Protein AF-A0AAW8Q924-F1 (afdb_monomer_lite)

Radius of gyration: 23.11 Å; chains: 1; bounding box: 49×65×54 Å

Organism: Vibrio parahaemolyticus (NCBI:txid670)

Structure (mmCIF, N/CA/C/O backbone):
data_AF-A0AAW8Q924-F1
#
_entry.id   AF-A0AAW8Q924-F1
#
loop_
_atom_site.group_PDB
_atom_site.id
_atom_site.type_symbol
_atom_site.label_atom_id
_atom_site.label_alt_id
_atom_site.label_comp_id
_atom_site.label_asym_id
_atom_site.label_entity_id
_atom_site.label_seq_id
_atom_site.pdbx_PDB_ins_code
_atom_site.Cartn_x
_atom_site.Cartn_y
_atom_site.Cartn_z
_atom_site.occupancy
_atom_site.B_iso_or_equiv
_atom_site.auth_seq_id
_atom_site.auth_comp_id
_atom_site.auth_asym_id
_atom_site.auth_atom_id
_atom_site.pdbx_PDB_model_num
ATOM 1 N N . MET A 1 1 ? -21.527 25.331 15.949 1.00 52.00 1 MET A N 1
ATOM 2 C CA . MET A 1 1 ? -20.952 25.880 14.709 1.00 52.00 1 MET A CA 1
ATOM 3 C C . MET A 1 1 ? -21.683 25.203 13.571 1.00 52.00 1 MET A C 1
ATOM 5 O O . MET A 1 1 ? -21.710 23.975 13.559 1.00 52.00 1 MET A O 1
ATOM 9 N N . ASN A 1 2 ? -22.418 25.957 12.754 1.00 57.97 2 ASN A N 1
ATOM 10 C CA . ASN A 1 2 ? -23.153 25.365 11.635 1.00 57.97 2 ASN A CA 1
ATOM 11 C C . ASN A 1 2 ? -22.163 25.024 10.494 1.00 57.97 2 ASN A C 1
ATOM 13 O O . ASN A 1 2 ? -20.986 25.384 10.552 1.00 57.97 2 ASN A O 1
ATOM 17 N N . PHE A 1 3 ? -22.611 24.274 9.487 1.00 41.34 3 PHE A N 1
ATOM 18 C CA . PHE A 1 3 ? -21.749 23.843 8.378 1.00 41.34 3 PHE A CA 1
ATOM 19 C C . PHE A 1 3 ? -21.165 25.029 7.589 1.00 41.34 3 PHE A C 1
ATOM 21 O O . PHE A 1 3 ? -20.016 24.970 7.160 1.00 41.34 3 PHE A O 1
ATOM 28 N N . GLU A 1 4 ? -21.915 26.127 7.468 1.00 41.88 4 GLU A N 1
ATOM 29 C CA . GLU A 1 4 ? -21.461 27.350 6.797 1.00 41.88 4 GLU A CA 1
ATOM 30 C C . GLU A 1 4 ? -20.360 28.068 7.587 1.00 41.88 4 GLU A C 1
ATOM 32 O O . GLU A 1 4 ? -19.398 28.549 6.996 1.00 41.88 4 GLU A O 1
ATOM 37 N N . ASP A 1 5 ? -20.445 28.086 8.918 1.00 48.88 5 ASP A N 1
ATOM 38 C CA . ASP A 1 5 ? -19.418 28.652 9.794 1.00 48.88 5 ASP A CA 1
ATOM 39 C C . ASP A 1 5 ? -18.111 27.852 9.685 1.00 48.88 5 ASP A C 1
ATOM 41 O O . ASP A 1 5 ? -17.023 28.425 9.705 1.00 48.88 5 ASP A O 1
ATOM 45 N N . HIS A 1 6 ? -18.207 26.521 9.565 1.00 49.56 6 HIS A N 1
ATOM 46 C CA . HIS A 1 6 ? -17.043 25.646 9.412 1.00 49.56 6 HIS A CA 1
ATOM 47 C C . HIS A 1 6 ? -16.353 25.851 8.059 1.00 49.56 6 HIS A C 1
ATOM 49 O O . HIS A 1 6 ? -15.136 25.994 8.017 1.00 49.56 6 HIS A O 1
ATOM 55 N N . LEU A 1 7 ? -17.134 25.955 6.981 1.00 43.75 7 LEU A N 1
ATOM 56 C CA . LEU A 1 7 ? -16.634 26.261 5.639 1.00 43.75 7 LEU A CA 1
ATOM 57 C C . LEU A 1 7 ? -15.988 27.644 5.554 1.00 43.75 7 LEU A C 1
ATOM 59 O O . LEU A 1 7 ? -14.927 27.783 4.956 1.00 43.75 7 LEU A O 1
ATOM 63 N N . ARG A 1 8 ? -16.587 28.666 6.180 1.00 49.22 8 ARG A N 1
ATOM 64 C CA . ARG A 1 8 ? -15.987 30.008 6.257 1.00 49.22 8 ARG A CA 1
ATOM 65 C C . ARG A 1 8 ? -14.629 29.963 6.945 1.00 49.22 8 ARG A C 1
ATOM 67 O O . ARG A 1 8 ? -13.673 30.525 6.430 1.00 49.22 8 ARG A O 1
ATOM 74 N N . LYS A 1 9 ? -14.534 29.218 8.047 1.00 59.41 9 LYS A N 1
ATOM 75 C CA . LYS A 1 9 ? -13.279 29.034 8.771 1.00 59.41 9 LYS A CA 1
ATOM 76 C C . LYS A 1 9 ? -12.214 28.315 7.930 1.00 59.41 9 LYS A C 1
ATOM 78 O O . LYS A 1 9 ? -11.082 28.777 7.903 1.00 59.41 9 LYS A O 1
ATOM 83 N N . GLU A 1 10 ? -12.564 27.244 7.215 1.00 50.38 10 GLU A N 1
ATOM 84 C CA . GLU A 1 10 ? -11.618 26.549 6.320 1.00 50.38 10 GLU A CA 1
ATOM 85 C C . GLU A 1 10 ? -11.146 27.446 5.160 1.00 50.38 10 GLU A C 1
ATOM 87 O O . GLU A 1 10 ? -9.979 27.402 4.773 1.00 50.38 10 GLU A O 1
ATOM 92 N N . ILE A 1 11 ? -12.032 28.290 4.620 1.00 50.44 11 ILE A N 1
ATOM 93 C CA . ILE A 1 11 ? -11.688 29.252 3.563 1.00 50.44 11 ILE A CA 1
ATOM 94 C C . ILE A 1 11 ? -10.744 30.337 4.092 1.00 50.44 11 ILE A C 1
ATOM 96 O O . ILE A 1 11 ? -9.792 30.702 3.401 1.00 50.44 11 ILE A O 1
ATOM 100 N N . ASP A 1 12 ? -10.986 30.846 5.298 1.00 58.75 12 ASP A N 1
ATOM 101 C CA . ASP A 1 12 ? -10.137 31.867 5.914 1.00 58.75 12 ASP A CA 1
ATOM 102 C C . ASP A 1 12 ? -8.745 31.301 6.252 1.00 58.75 12 ASP A C 1
ATOM 104 O O . ASP A 1 12 ? -7.736 31.925 5.927 1.00 58.75 12 ASP A O 1
ATOM 108 N N . GLU A 1 13 ? -8.672 30.069 6.769 1.00 59.50 13 GLU A N 1
ATOM 109 C CA . GLU A 1 13 ? -7.407 29.356 7.016 1.00 59.50 13 GLU A CA 1
ATOM 110 C C . GLU A 1 13 ? -6.621 29.104 5.713 1.00 59.50 13 GLU A C 1
ATOM 112 O O . GLU A 1 13 ? -5.398 29.265 5.670 1.00 59.50 13 GLU A O 1
ATOM 117 N N . TYR A 1 14 ? -7.310 28.768 4.618 1.00 50.25 14 TYR A N 1
ATOM 118 C CA . TYR A 1 14 ? -6.677 28.592 3.308 1.00 50.25 14 TYR A CA 1
ATOM 119 C C . TYR A 1 14 ? -6.120 29.908 2.744 1.00 50.25 14 TYR A C 1
ATOM 121 O O . TYR A 1 14 ? -5.006 29.932 2.214 1.00 50.25 14 TYR A O 1
ATOM 129 N N . LYS A 1 15 ? -6.852 31.021 2.896 1.00 49.94 15 LYS A N 1
ATOM 130 C CA . LYS A 1 15 ? -6.381 32.357 2.493 1.00 49.94 15 LYS A CA 1
ATOM 131 C C . LYS A 1 15 ? -5.139 32.775 3.275 1.00 49.94 15 LYS A C 1
ATOM 133 O O . LYS A 1 15 ? -4.184 33.263 2.674 1.00 49.94 15 LYS A O 1
ATOM 138 N N . GLU A 1 16 ? -5.118 32.547 4.587 1.00 56.47 16 GLU A N 1
ATOM 139 C CA . GLU A 1 16 ? -3.948 32.837 5.424 1.00 56.47 16 GLU A CA 1
ATOM 140 C C . GLU A 1 16 ? -2.727 31.996 5.023 1.00 56.47 16 GLU A C 1
ATOM 142 O O . GLU A 1 16 ? -1.617 32.529 4.932 1.00 56.47 16 GLU A O 1
ATOM 147 N N . SER A 1 17 ? -2.928 30.714 4.697 1.00 51.22 17 SER A N 1
ATOM 148 C CA . SER A 1 17 ? -1.865 29.834 4.192 1.00 51.22 17 SER A CA 1
ATOM 149 C C . SER A 1 17 ? -1.272 30.343 2.876 1.00 51.22 17 SER A C 1
ATOM 151 O O . SER A 1 17 ? -0.051 30.365 2.719 1.00 51.22 17 SER A O 1
ATOM 153 N N . LEU A 1 18 ? -2.113 30.792 1.938 1.00 46.78 18 LEU A N 1
ATOM 154 C CA . LEU A 1 18 ? -1.656 31.319 0.648 1.00 46.78 18 LEU A CA 1
ATOM 155 C C . LEU A 1 18 ? -0.823 32.601 0.821 1.00 46.78 18 LEU A C 1
ATOM 157 O O . LEU A 1 18 ? 0.205 32.780 0.165 1.00 46.78 18 LEU A O 1
ATOM 161 N N . VAL A 1 19 ? -1.241 33.483 1.736 1.00 52.75 19 VAL A N 1
ATOM 162 C CA . VAL A 1 19 ? -0.515 34.718 2.079 1.00 52.75 19 VAL A CA 1
ATOM 163 C C . VAL A 1 19 ? 0.842 34.402 2.722 1.00 52.75 19 VAL A C 1
ATOM 165 O O . VAL A 1 19 ? 1.846 35.030 2.393 1.00 52.75 19 VAL A O 1
ATOM 168 N N . GLN A 1 20 ? 0.921 33.396 3.597 1.00 52.12 20 GLN A N 1
ATOM 169 C CA . GLN A 1 20 ? 2.190 32.983 4.210 1.00 52.12 20 GLN A CA 1
ATOM 170 C C . GLN A 1 20 ? 3.160 32.342 3.211 1.00 52.12 20 GLN A C 1
ATOM 172 O O . GLN A 1 20 ? 4.368 32.597 3.268 1.00 52.12 20 GLN A O 1
ATOM 177 N N . GLU A 1 21 ? 2.652 31.526 2.290 1.00 49.09 21 GLU A N 1
ATOM 178 C CA . GLU A 1 21 ? 3.460 30.846 1.276 1.00 49.09 21 GLU A CA 1
ATOM 179 C C . GLU A 1 21 ? 4.014 31.842 0.246 1.00 49.09 21 GLU A C 1
ATOM 181 O O . GLU A 1 21 ? 5.208 31.833 -0.063 1.00 49.09 21 GLU A O 1
ATOM 186 N N . THR A 1 22 ? 3.183 32.788 -0.199 1.00 48.47 22 THR A N 1
ATOM 187 C CA . THR A 1 22 ? 3.602 33.877 -1.097 1.00 48.47 22 THR A CA 1
ATOM 188 C C . THR A 1 22 ? 4.594 34.834 -0.432 1.00 48.47 22 THR A C 1
ATOM 190 O O . THR A 1 22 ? 5.620 35.155 -1.037 1.00 48.47 22 THR A O 1
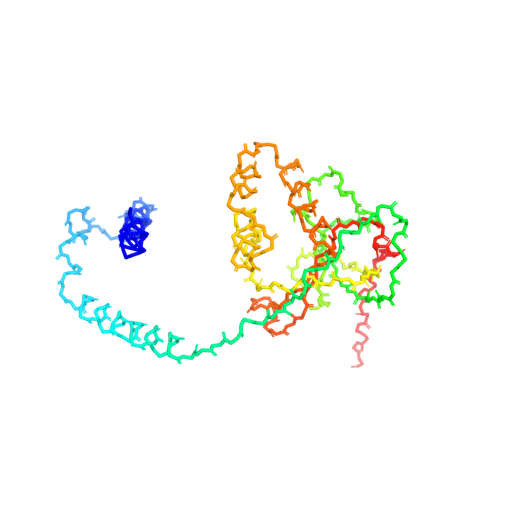ATOM 193 N N . SER A 1 23 ? 4.386 35.212 0.835 1.00 50.78 23 SER A N 1
ATOM 194 C CA . SER A 1 23 ? 5.365 35.998 1.602 1.00 50.78 23 SER A CA 1
ATOM 195 C C . SER A 1 23 ? 6.703 35.267 1.760 1.00 50.78 23 SER A C 1
ATOM 197 O O . SER A 1 23 ? 7.764 35.878 1.628 1.00 50.78 23 SER A O 1
ATOM 199 N N . SER A 1 24 ? 6.677 33.950 1.979 1.00 49.72 24 SER A N 1
ATOM 200 C CA . SER A 1 24 ? 7.887 33.127 2.121 1.00 49.72 24 SER A CA 1
ATOM 201 C C . SER A 1 24 ? 8.666 33.000 0.803 1.00 49.72 24 SER A C 1
ATOM 203 O O . SER A 1 24 ? 9.896 33.071 0.803 1.00 49.72 24 SER A O 1
ATOM 205 N N . LEU A 1 25 ? 7.967 32.892 -0.332 1.00 46.22 25 LEU A N 1
ATOM 206 C CA . LEU A 1 25 ? 8.557 32.881 -1.678 1.00 46.22 25 LEU A CA 1
ATOM 207 C C . LEU A 1 25 ? 9.214 34.219 -2.050 1.00 46.22 25 LEU A C 1
ATOM 209 O O . LEU A 1 25 ? 10.274 34.228 -2.679 1.00 46.22 25 LEU A O 1
ATOM 213 N N . ILE A 1 26 ? 8.628 35.343 -1.629 1.00 46.72 26 ILE A N 1
ATOM 214 C CA . ILE A 1 26 ? 9.195 36.686 -1.835 1.00 46.72 26 ILE A CA 1
ATOM 215 C C . ILE A 1 26 ? 10.462 36.877 -0.982 1.00 46.72 26 ILE A C 1
ATOM 217 O O . ILE A 1 26 ? 11.476 37.369 -1.481 1.00 46.72 26 ILE A O 1
ATOM 221 N N . MET A 1 27 ? 10.451 36.416 0.274 1.00 46.62 27 MET A N 1
ATOM 222 C CA . MET A 1 27 ? 11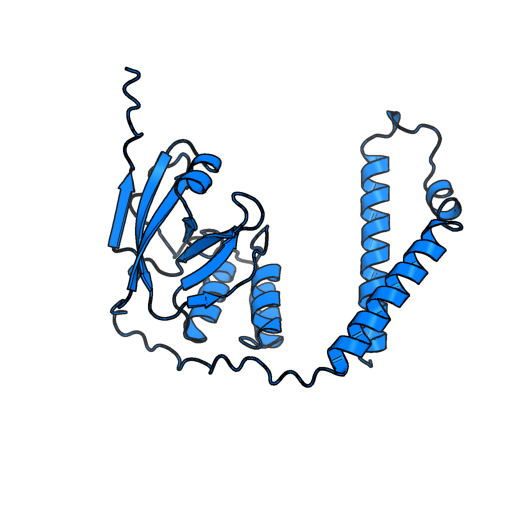.609 36.489 1.180 1.00 46.62 27 MET A CA 1
ATOM 223 C C . MET A 1 27 ? 12.772 35.578 0.753 1.00 46.62 27 MET A C 1
ATOM 225 O O . MET A 1 27 ? 13.931 35.884 1.035 1.00 46.62 27 MET A O 1
ATOM 229 N N . ALA A 1 28 ? 12.490 34.482 0.043 1.00 45.34 28 ALA A N 1
ATOM 230 C CA . ALA A 1 28 ? 13.499 33.548 -0.456 1.00 45.34 28 ALA A CA 1
ATOM 231 C C . ALA A 1 28 ? 14.286 34.066 -1.679 1.00 45.34 28 ALA A C 1
ATOM 233 O O . ALA A 1 28 ? 15.308 33.476 -2.037 1.00 45.34 28 ALA A O 1
ATOM 234 N N . ASN A 1 29 ? 13.852 35.155 -2.332 1.00 43.00 29 ASN A N 1
ATOM 235 C CA . ASN A 1 29 ? 14.564 35.729 -3.481 1.00 43.00 29 ASN A CA 1
ATOM 236 C C . ASN A 1 29 ? 14.461 37.271 -3.562 1.00 43.00 29 ASN A C 1
ATOM 238 O O . ASN A 1 29 ? 13.865 37.815 -4.499 1.00 43.00 29 ASN A O 1
ATOM 242 N N . PRO A 1 30 ? 15.084 38.001 -2.617 1.00 43.59 30 PRO A N 1
ATOM 243 C CA . PRO A 1 30 ? 14.918 39.452 -2.472 1.00 43.59 30 PRO A CA 1
ATOM 244 C C . PRO A 1 30 ? 15.471 40.272 -3.653 1.00 43.59 30 PRO A C 1
ATOM 246 O O . PRO A 1 30 ? 15.067 41.412 -3.861 1.00 43.59 30 PRO A O 1
ATOM 249 N N . ASN A 1 31 ? 16.355 39.693 -4.474 1.00 47.66 31 ASN A N 1
ATOM 250 C CA . ASN A 1 31 ? 16.968 40.376 -5.620 1.00 47.66 31 ASN A CA 1
ATOM 251 C C . ASN A 1 31 ? 16.112 40.350 -6.899 1.00 47.66 31 ASN A C 1
ATOM 253 O O . ASN A 1 31 ? 16.480 40.997 -7.879 1.00 47.66 31 ASN A O 1
ATOM 257 N N . ARG A 1 32 ? 14.989 39.615 -6.926 1.00 42.91 32 ARG A N 1
ATOM 258 C CA . ARG A 1 32 ? 14.107 39.551 -8.108 1.00 42.91 32 ARG A CA 1
ATOM 259 C C . ARG A 1 32 ? 13.033 40.642 -8.136 1.00 42.91 32 ARG A C 1
ATOM 261 O O . ARG A 1 32 ? 12.552 40.960 -9.218 1.00 42.91 32 ARG A O 1
ATOM 268 N N . HIS A 1 33 ? 12.699 41.242 -6.989 1.00 44.72 33 HIS A N 1
ATOM 269 C CA . HIS A 1 33 ? 11.678 42.291 -6.875 1.00 44.72 33 HIS A CA 1
ATOM 270 C C . HIS A 1 33 ? 12.046 43.331 -5.796 1.00 44.72 33 HIS A C 1
ATOM 272 O O . HIS A 1 33 ? 11.491 43.310 -4.700 1.00 44.72 33 HIS A O 1
ATOM 278 N N . PRO A 1 34 ? 12.954 44.280 -6.090 1.00 42.84 34 PRO A N 1
ATOM 279 C CA . PRO A 1 34 ? 13.502 45.225 -5.105 1.00 42.84 34 PRO A CA 1
ATOM 280 C C . PRO A 1 34 ? 12.518 46.312 -4.622 1.00 42.84 34 PRO A C 1
ATOM 282 O O . PRO A 1 34 ? 12.918 47.226 -3.904 1.00 42.84 34 PRO A O 1
ATOM 285 N N . HIS A 1 35 ? 11.244 46.250 -5.025 1.00 44.81 35 HIS A N 1
ATOM 286 C CA . HIS A 1 35 ? 10.235 47.285 -4.759 1.00 44.81 35 HIS A CA 1
ATOM 287 C C . HIS A 1 35 ? 9.002 46.777 -3.995 1.00 44.81 35 HIS A C 1
ATOM 289 O O . HIS A 1 35 ? 8.118 47.573 -3.695 1.00 44.81 35 HIS A O 1
ATOM 295 N N . LEU A 1 36 ? 8.926 45.479 -3.680 1.00 42.88 36 LEU A N 1
ATOM 296 C CA . LEU A 1 36 ? 7.782 44.897 -2.976 1.00 42.88 36 LEU A CA 1
ATOM 297 C C . LEU A 1 36 ? 8.107 44.744 -1.488 1.00 42.88 36 LEU A C 1
ATOM 299 O O . LEU A 1 36 ? 8.868 43.866 -1.088 1.00 42.88 36 LEU A O 1
ATOM 303 N N . THR A 1 37 ? 7.527 45.611 -0.661 1.00 50.50 37 THR A N 1
ATOM 304 C CA . THR A 1 37 ? 7.492 45.444 0.800 1.00 50.50 37 THR A CA 1
ATOM 305 C C . THR A 1 37 ? 6.219 44.701 1.213 1.00 50.50 37 THR A C 1
ATOM 307 O O . THR A 1 37 ? 5.229 44.705 0.477 1.00 50.50 37 THR A O 1
ATOM 310 N N . HIS A 1 38 ? 6.219 44.088 2.404 1.00 43.16 38 HIS A N 1
ATOM 311 C CA . HIS A 1 38 ? 5.092 43.310 2.951 1.00 43.16 38 HIS A CA 1
ATOM 312 C C . HIS A 1 38 ? 3.767 44.109 3.014 1.00 43.16 38 HIS A C 1
ATOM 314 O O . HIS A 1 38 ? 2.690 43.530 2.918 1.00 43.16 38 HIS A O 1
ATOM 320 N N . GLU A 1 39 ? 3.829 45.442 3.117 1.00 42.41 39 GLU A N 1
ATOM 321 C CA . GLU A 1 39 ? 2.649 46.322 3.050 1.00 42.41 39 GLU A CA 1
ATOM 322 C C . GLU A 1 39 ? 2.129 46.548 1.617 1.00 42.41 39 GLU A C 1
ATOM 324 O O . GLU A 1 39 ? 0.930 46.741 1.433 1.00 42.41 39 GLU A O 1
ATOM 329 N N . SER A 1 40 ? 2.985 46.475 0.589 1.00 43.75 40 SER A N 1
ATOM 330 C CA . SER A 1 40 ? 2.588 46.701 -0.815 1.00 43.75 40 SER A CA 1
ATOM 331 C C . SER A 1 40 ? 1.852 45.512 -1.450 1.00 43.75 40 SER A C 1
ATOM 333 O O . SER A 1 40 ? 1.033 45.690 -2.349 1.00 43.75 40 SER A O 1
ATOM 335 N N . VAL A 1 41 ? 2.085 44.294 -0.950 1.00 42.53 41 VAL A N 1
ATOM 336 C CA . VAL A 1 41 ? 1.398 43.079 -1.428 1.00 42.53 41 VAL A CA 1
ATOM 337 C C . VAL A 1 41 ? -0.058 43.048 -0.941 1.00 42.53 41 VAL A C 1
ATOM 339 O O . VAL A 1 41 ? -0.936 42.577 -1.652 1.00 42.53 41 VAL A O 1
ATOM 342 N N . SER A 1 42 ? -0.337 43.641 0.225 1.00 43.97 42 SER A N 1
ATOM 343 C CA . SER A 1 42 ? -1.685 43.711 0.808 1.00 43.97 42 SER A CA 1
ATOM 344 C C . SER A 1 42 ? -2.621 44.685 0.070 1.00 43.97 42 SER A C 1
ATOM 346 O O . SER A 1 42 ? -3.831 44.477 0.034 1.00 43.97 42 SER A O 1
ATOM 348 N N . SER A 1 43 ? -2.086 45.743 -0.555 1.00 44.53 43 SER A N 1
ATOM 349 C CA . SER A 1 43 ? -2.895 46.817 -1.158 1.00 44.53 43 SER A CA 1
ATOM 350 C C . SER A 1 43 ? -3.080 46.733 -2.677 1.00 44.53 43 SER A C 1
ATOM 352 O O . SER A 1 43 ? -3.916 47.458 -3.210 1.00 44.53 43 SER A O 1
ATOM 354 N N . THR A 1 44 ? -2.347 45.861 -3.380 1.00 40.62 44 THR A N 1
ATOM 355 C CA . THR A 1 44 ? -2.418 45.757 -4.856 1.00 40.62 44 THR A CA 1
ATOM 356 C C . THR A 1 44 ? -3.331 44.618 -5.348 1.00 40.62 44 THR A C 1
ATOM 358 O O . THR A 1 44 ? -3.564 44.494 -6.545 1.00 40.62 44 THR A O 1
ATOM 361 N N . LEU A 1 45 ? -3.897 43.816 -4.438 1.00 41.03 45 LEU A N 1
ATOM 362 C CA . LEU A 1 45 ? -4.750 42.652 -4.746 1.00 41.03 45 LEU A CA 1
ATOM 363 C C . LEU A 1 45 ? -6.265 42.932 -4.650 1.00 41.03 45 LEU A C 1
ATOM 365 O O . LEU A 1 45 ? -7.073 42.010 -4.629 1.00 41.03 45 LEU A O 1
ATOM 369 N N . THR A 1 46 ? -6.693 44.192 -4.541 1.00 50.47 46 THR A N 1
ATOM 370 C CA . THR A 1 46 ? -8.055 44.510 -4.060 1.00 50.47 46 THR A CA 1
ATOM 371 C C . THR A 1 46 ? -9.077 44.922 -5.120 1.00 50.47 46 THR A C 1
ATOM 373 O O . THR A 1 46 ? -10.216 45.193 -4.763 1.00 50.47 46 THR A O 1
ATOM 376 N N . SER A 1 47 ? -8.695 45.026 -6.393 1.00 43.78 47 SER A N 1
ATOM 377 C CA . SER A 1 47 ? -9.547 45.418 -7.541 1.00 43.78 47 SER A CA 1
ATOM 378 C C . SER A 1 47 ? -10.144 44.263 -8.344 1.00 43.78 47 SER A C 1
ATOM 380 O O . SER A 1 47 ? -11.314 43.919 -8.255 1.00 43.78 47 SER A O 1
ATOM 382 N N . MET A 1 48 ? -9.285 43.710 -9.200 1.00 37.69 48 MET A N 1
ATOM 383 C CA . MET A 1 48 ? -9.691 42.906 -10.355 1.00 37.69 48 MET A CA 1
ATOM 384 C C . MET A 1 48 ? -9.791 41.407 -10.060 1.00 37.69 48 MET A C 1
ATOM 386 O O . MET A 1 48 ? -10.563 40.716 -10.709 1.00 37.69 48 MET A O 1
ATOM 390 N N . GLU A 1 49 ? -9.056 40.903 -9.068 1.00 46.81 49 GLU A N 1
ATOM 391 C CA . GLU A 1 49 ? -9.070 39.474 -8.721 1.00 46.81 49 GLU A CA 1
ATOM 392 C C . GLU A 1 49 ? -10.226 39.104 -7.781 1.00 46.81 49 GLU A C 1
ATOM 394 O O . GLU A 1 49 ? -10.617 37.943 -7.724 1.00 46.81 49 GLU A O 1
ATOM 399 N N . LEU A 1 50 ? -10.812 40.080 -7.076 1.00 42.09 50 LEU A N 1
ATOM 400 C CA . LEU A 1 50 ? -11.991 39.876 -6.227 1.00 42.09 50 LEU A CA 1
ATOM 401 C C . LEU A 1 50 ? -13.257 39.631 -7.053 1.00 42.09 50 LEU A C 1
ATOM 403 O O . LEU A 1 50 ? -14.034 38.756 -6.685 1.00 42.09 50 LEU A O 1
ATOM 407 N N . ASP A 1 51 ? -13.420 40.322 -8.184 1.00 43.53 51 ASP A N 1
ATOM 408 C CA . ASP A 1 51 ? -14.545 40.101 -9.101 1.00 43.53 51 ASP A CA 1
ATOM 409 C C . ASP A 1 51 ? -14.444 38.721 -9.780 1.00 43.53 51 ASP A C 1
ATOM 411 O O . ASP A 1 51 ? -15.431 37.988 -9.843 1.00 43.53 51 ASP A O 1
ATOM 415 N N . GLU A 1 52 ? -13.240 38.305 -10.199 1.00 46.72 52 GLU A N 1
ATOM 416 C CA . GLU A 1 52 ? -13.005 36.959 -10.747 1.00 46.72 52 GLU A CA 1
ATOM 417 C C . GLU A 1 52 ? -13.195 35.862 -9.683 1.00 46.72 52 GLU A C 1
ATOM 419 O O . GLU A 1 52 ? -13.768 34.806 -9.969 1.00 46.72 52 GLU A O 1
ATOM 424 N N . LEU A 1 53 ? -12.786 36.102 -8.432 1.00 44.34 53 LEU A N 1
ATOM 425 C CA . LEU A 1 53 ? -13.035 35.187 -7.312 1.00 44.34 53 LEU A CA 1
ATOM 426 C C . LEU A 1 53 ? -14.518 35.119 -6.931 1.00 44.34 53 LEU A C 1
ATOM 428 O O . LEU A 1 53 ? -15.003 34.025 -6.638 1.00 44.34 53 LEU A O 1
ATOM 432 N N . GLU A 1 54 ? -15.255 36.231 -6.953 1.00 47.22 54 GLU A N 1
ATOM 433 C CA . GLU A 1 54 ? -16.703 36.244 -6.714 1.00 47.22 54 GLU A CA 1
ATOM 434 C C . GLU A 1 54 ? -17.470 35.539 -7.835 1.00 47.22 54 GLU A C 1
ATOM 436 O O . GLU A 1 54 ? -18.405 34.782 -7.555 1.00 47.22 54 GLU A O 1
ATOM 441 N N . GLU A 1 55 ? -17.054 35.709 -9.089 1.00 49.56 55 GLU A N 1
ATOM 442 C CA . GLU A 1 55 ? -17.651 35.024 -10.235 1.00 49.56 55 GLU A CA 1
ATOM 443 C C . GLU A 1 55 ? -17.374 33.512 -10.185 1.00 49.56 55 GLU A C 1
ATOM 445 O O . GLU A 1 55 ? -18.299 32.703 -10.317 1.00 49.56 55 GLU A O 1
ATOM 450 N N . THR A 1 56 ? -16.146 33.120 -9.831 1.00 43.72 56 THR A N 1
ATOM 451 C CA . THR A 1 56 ? -15.769 31.715 -9.610 1.00 43.72 56 THR A CA 1
ATOM 452 C C . THR A 1 56 ? -16.517 31.109 -8.415 1.00 43.72 56 THR A C 1
ATOM 454 O O . THR A 1 56 ? -16.966 29.961 -8.465 1.00 43.72 56 THR A O 1
ATOM 457 N N . HIS A 1 57 ? -16.724 31.881 -7.343 1.00 47.12 57 HIS A N 1
ATOM 458 C CA . HIS A 1 57 ? -17.469 31.456 -6.156 1.00 47.12 57 HIS A CA 1
ATOM 459 C C . HIS A 1 57 ? -18.974 31.321 -6.433 1.00 47.12 57 HIS A C 1
ATOM 461 O O . HIS A 1 57 ? -19.624 30.398 -5.928 1.00 47.12 57 HIS A O 1
ATOM 467 N N . LYS A 1 58 ? -19.537 32.192 -7.277 1.00 51.88 58 LYS A N 1
ATOM 468 C CA . LYS A 1 58 ? -20.921 32.107 -7.757 1.00 51.88 58 LYS A CA 1
ATOM 469 C C . LYS A 1 58 ? -21.119 30.885 -8.653 1.00 51.88 58 LYS A C 1
ATOM 471 O O . LYS A 1 58 ? -22.096 30.160 -8.472 1.00 51.88 58 LYS A O 1
ATOM 476 N N . GLU A 1 59 ? -20.166 30.598 -9.540 1.00 45.75 59 GLU A N 1
ATOM 477 C CA . GLU A 1 59 ? -20.178 29.395 -10.379 1.00 45.75 59 GLU A CA 1
ATOM 478 C C . GLU A 1 59 ? -20.089 28.110 -9.534 1.00 45.75 59 GLU A C 1
ATOM 480 O O . GLU A 1 59 ? -20.844 27.158 -9.755 1.00 45.75 59 GLU A O 1
ATOM 485 N N . TYR A 1 60 ? -19.225 28.090 -8.513 1.00 43.91 60 TYR A N 1
ATOM 486 C CA . TYR A 1 60 ? -19.111 26.966 -7.578 1.00 43.91 60 TYR A CA 1
ATOM 487 C C . TYR A 1 60 ? -20.364 26.785 -6.713 1.00 43.91 60 TYR A C 1
ATOM 489 O O . TYR A 1 60 ? -20.820 25.657 -6.517 1.00 43.91 60 TYR A O 1
ATOM 497 N N . SER A 1 61 ? -20.963 27.877 -6.234 1.00 44.88 61 SER A N 1
ATOM 498 C CA . SER A 1 61 ? -22.182 27.845 -5.415 1.00 44.88 61 SER A CA 1
ATOM 499 C C . SER A 1 61 ? -23.399 27.346 -6.204 1.00 44.88 61 SER A C 1
ATOM 501 O O . SER A 1 61 ? -24.201 26.567 -5.686 1.00 44.88 61 SER A O 1
ATOM 503 N N . GLU A 1 62 ? -23.525 27.730 -7.476 1.00 49.03 62 GLU A N 1
ATOM 504 C CA . GLU A 1 62 ? -24.579 27.230 -8.369 1.00 49.03 62 GLU A CA 1
ATOM 505 C C . GLU A 1 62 ? -24.336 25.766 -8.784 1.00 49.03 62 GLU A C 1
ATOM 507 O O . GLU A 1 62 ? -25.278 24.970 -8.830 1.00 49.03 62 GLU A O 1
ATOM 512 N N . LYS A 1 63 ? -23.074 25.346 -8.975 1.00 42.56 63 LYS A N 1
ATOM 513 C CA . LYS A 1 63 ? -22.720 23.920 -9.125 1.00 42.56 63 LYS A CA 1
ATOM 514 C C . LYS A 1 63 ? -23.111 23.106 -7.886 1.00 42.56 63 LYS A C 1
ATOM 516 O O . LYS A 1 63 ? -23.679 22.026 -8.035 1.00 42.56 63 LYS A O 1
ATOM 521 N N . LEU A 1 64 ? -22.894 23.627 -6.678 1.00 42.16 64 LEU A N 1
ATOM 522 C CA . LEU A 1 64 ? -23.254 22.958 -5.421 1.00 42.16 64 LEU A CA 1
ATOM 523 C C . LEU A 1 64 ? -24.774 22.878 -5.187 1.00 42.16 64 LEU A C 1
ATOM 525 O O . LEU A 1 64 ? -25.254 21.842 -4.726 1.00 42.16 64 LEU A O 1
ATOM 529 N N . LYS A 1 65 ? -25.551 23.903 -5.565 1.00 44.19 65 LYS A N 1
ATOM 530 C CA . LYS A 1 65 ? -27.030 23.840 -5.562 1.00 44.19 65 LYS A CA 1
ATOM 531 C C . LYS A 1 65 ? -27.576 22.815 -6.557 1.00 44.19 65 LYS A C 1
ATOM 533 O O . LYS A 1 65 ? -28.527 22.095 -6.256 1.00 44.19 65 LYS A O 1
ATOM 538 N N . ASN A 1 66 ? -26.961 22.701 -7.731 1.00 43.25 66 ASN A N 1
ATOM 539 C CA . ASN A 1 66 ? -27.349 21.679 -8.701 1.00 43.25 66 ASN A CA 1
ATOM 540 C C . ASN A 1 66 ? -26.960 20.267 -8.227 1.00 43.25 66 ASN A C 1
ATOM 542 O O . ASN A 1 66 ? -27.724 19.327 -8.441 1.00 43.25 66 ASN A O 1
ATOM 546 N N . LEU A 1 67 ? -25.848 20.116 -7.496 1.00 37.94 67 LEU A N 1
ATOM 547 C CA . LEU A 1 67 ? -25.465 18.853 -6.850 1.00 37.94 67 LEU A CA 1
ATOM 548 C C . LEU A 1 67 ? -26.383 18.457 -5.681 1.00 37.94 67 LEU A C 1
ATOM 550 O O . LEU A 1 67 ? -26.627 17.267 -5.504 1.00 37.94 67 LEU A O 1
ATOM 554 N N . SER A 1 68 ? -26.933 19.408 -4.918 1.00 37.53 68 SER A N 1
ATOM 555 C CA . SER A 1 68 ? -27.887 19.106 -3.836 1.00 37.53 68 SER A CA 1
ATOM 556 C C . SER A 1 68 ? -29.292 18.747 -4.338 1.00 37.53 68 SER A C 1
ATOM 558 O O . SER A 1 68 ? -30.077 18.149 -3.601 1.00 37.53 68 SER A O 1
ATOM 560 N N . THR A 1 69 ? -29.599 19.061 -5.602 1.00 34.72 69 THR A N 1
ATOM 561 C CA . THR A 1 69 ? -30.872 18.719 -6.262 1.00 34.72 69 THR A CA 1
ATOM 562 C C . THR A 1 69 ? -30.832 17.327 -6.908 1.00 34.72 69 THR A C 1
ATOM 564 O O . THR A 1 69 ? -31.872 16.700 -7.125 1.00 34.72 69 THR A O 1
ATOM 567 N N . ILE A 1 70 ? -29.635 16.782 -7.154 1.00 33.56 70 ILE A N 1
ATOM 568 C CA . ILE A 1 70 ? -29.464 15.374 -7.509 1.00 33.56 70 ILE A CA 1
ATOM 569 C C . ILE A 1 70 ? -29.577 14.582 -6.209 1.00 33.56 70 ILE A C 1
ATOM 571 O O . ILE A 1 70 ? -28.629 14.471 -5.435 1.00 33.56 70 ILE A O 1
ATOM 575 N N . LYS A 1 71 ? -30.752 13.999 -5.971 1.00 42.09 71 LYS A N 1
ATOM 576 C CA . LYS A 1 71 ? -30.936 12.943 -4.974 1.00 42.09 71 LYS A CA 1
ATOM 577 C C . LYS A 1 71 ? -30.168 11.703 -5.454 1.00 42.09 71 LYS A C 1
ATOM 579 O O . LYS A 1 71 ? -30.752 10.759 -5.973 1.00 42.09 71 LYS A O 1
ATOM 584 N N . ALA A 1 72 ? -28.841 11.754 -5.370 1.00 34.16 72 ALA A N 1
ATOM 585 C CA . ALA A 1 72 ? -27.980 10.620 -5.626 1.00 34.16 72 ALA A CA 1
ATOM 586 C C . ALA A 1 72 ? -28.159 9.671 -4.446 1.00 34.16 72 ALA A C 1
ATOM 588 O O . ALA A 1 72 ? -27.757 9.971 -3.321 1.00 34.16 72 ALA A O 1
ATOM 589 N N . GLU A 1 73 ? -28.800 8.534 -4.695 1.00 31.09 73 GLU A N 1
ATOM 590 C CA . GLU A 1 73 ? -28.635 7.390 -3.812 1.00 31.09 73 GLU A CA 1
ATOM 591 C C . GLU A 1 73 ? -27.124 7.140 -3.676 1.00 31.09 73 GLU A C 1
ATOM 593 O O . GLU A 1 73 ? -26.426 7.059 -4.695 1.00 31.09 73 GLU A O 1
ATOM 598 N N . PRO A 1 74 ? -26.580 7.100 -2.447 1.00 35.00 74 PRO A N 1
ATOM 599 C CA . PRO A 1 74 ? -25.153 6.908 -2.260 1.00 35.00 74 PRO A CA 1
ATOM 600 C C . PRO A 1 74 ? -24.749 5.586 -2.925 1.00 35.00 74 PRO A C 1
ATOM 602 O O . PRO A 1 74 ? -25.459 4.586 -2.751 1.00 35.00 74 PRO A O 1
ATOM 605 N N . PRO A 1 75 ? -23.627 5.534 -3.673 1.00 32.62 75 PRO A N 1
ATOM 606 C CA . PRO A 1 75 ? -23.108 4.275 -4.177 1.00 32.62 75 PRO A CA 1
ATOM 607 C C . PRO A 1 75 ? -22.775 3.414 -2.962 1.00 32.62 75 PRO A C 1
ATOM 609 O O . PRO A 1 75 ? -21.763 3.598 -2.289 1.00 32.62 75 PRO A O 1
ATOM 612 N N . THR A 1 76 ? -23.684 2.502 -2.644 1.00 33.12 76 THR A N 1
ATOM 613 C CA . THR A 1 76 ? -23.576 1.636 -1.482 1.00 33.12 76 THR A CA 1
ATOM 614 C C . THR A 1 76 ? -22.556 0.563 -1.838 1.00 33.12 76 THR A C 1
ATOM 616 O O . THR A 1 76 ? -22.903 -0.496 -2.353 1.00 33.12 76 THR A O 1
ATOM 619 N N . GLN A 1 77 ? -21.270 0.836 -1.606 1.00 45.66 77 GLN A N 1
ATOM 620 C CA . GLN A 1 77 ? -20.320 -0.249 -1.396 1.00 45.66 77 GLN A CA 1
ATOM 621 C C . GLN A 1 77 ? -20.676 -0.846 -0.039 1.00 45.66 77 GLN A C 1
ATOM 623 O O . GLN A 1 77 ? -20.382 -0.271 1.006 1.00 45.66 77 GLN A O 1
ATOM 628 N N . SER A 1 78 ? -21.408 -1.960 -0.062 1.00 41.00 78 SER A N 1
ATOM 629 C CA . SER A 1 78 ? -21.733 -2.730 1.135 1.00 41.00 78 SER A CA 1
ATOM 630 C C . SER A 1 78 ? -20.455 -2.960 1.936 1.00 41.00 78 SER A C 1
ATOM 632 O O . SER A 1 78 ? -19.498 -3.507 1.384 1.00 41.00 78 SER A O 1
ATOM 634 N N . GLN A 1 79 ? -20.439 -2.546 3.206 1.00 40.25 79 GLN A N 1
ATOM 635 C CA . GLN A 1 79 ? -19.297 -2.772 4.087 1.00 40.25 79 GLN A CA 1
ATOM 636 C C . GLN A 1 79 ? -18.921 -4.265 4.059 1.00 40.25 79 GLN A C 1
ATOM 638 O O . GLN A 1 79 ? -19.760 -5.106 4.408 1.00 40.25 79 GLN A O 1
ATOM 643 N N . PRO A 1 80 ? -17.710 -4.632 3.602 1.00 47.88 80 PRO A N 1
ATOM 644 C CA . PRO A 1 80 ? -17.294 -6.019 3.630 1.00 47.88 80 PRO A CA 1
ATOM 645 C C . PRO A 1 80 ? -17.137 -6.471 5.085 1.00 47.88 80 PRO A C 1
ATOM 647 O O . PRO A 1 80 ? -16.674 -5.728 5.949 1.00 47.88 80 PRO A O 1
ATOM 650 N N . LYS A 1 81 ? -17.539 -7.714 5.367 1.00 39.41 81 LYS A N 1
ATOM 651 C CA . LYS A 1 81 ? -17.360 -8.320 6.693 1.00 39.41 81 LYS A CA 1
ATOM 652 C C . LYS A 1 81 ? -15.863 -8.343 7.052 1.00 39.41 81 LYS A C 1
ATOM 654 O O . LYS A 1 81 ? -15.057 -8.682 6.183 1.00 39.41 81 LYS A O 1
ATOM 659 N N . PRO A 1 82 ? -15.487 -8.064 8.314 1.00 41.22 82 PRO A N 1
ATOM 660 C CA . PRO A 1 82 ? -14.094 -8.099 8.747 1.00 41.22 82 PRO A CA 1
ATOM 661 C C . PRO A 1 82 ? -13.481 -9.478 8.473 1.00 41.22 82 PRO A C 1
ATOM 663 O O . PRO A 1 82 ? -13.998 -10.512 8.912 1.00 41.22 82 PRO A O 1
ATOM 666 N N . LEU A 1 83 ? -12.378 -9.492 7.723 1.00 48.59 83 LEU A N 1
ATOM 667 C CA . LEU A 1 83 ? -11.615 -10.699 7.413 1.00 48.59 83 LEU A CA 1
ATOM 668 C C . LEU A 1 83 ? -10.909 -11.184 8.686 1.00 48.59 83 LEU A C 1
ATOM 670 O O . LEU A 1 83 ? -9.932 -10.586 9.129 1.00 48.59 83 LEU A O 1
ATOM 674 N N . LYS A 1 84 ? -11.389 -12.286 9.279 1.00 41.94 84 LYS A N 1
ATOM 675 C CA . LYS A 1 84 ? -10.627 -13.020 10.302 1.00 41.94 84 LYS A CA 1
ATOM 676 C C . LYS A 1 84 ? -9.335 -13.569 9.687 1.00 41.94 84 LYS A C 1
ATOM 678 O O . LYS A 1 84 ? -9.334 -13.981 8.530 1.00 41.94 84 LYS A O 1
ATOM 683 N N . ALA A 1 85 ? -8.278 -13.615 10.498 1.00 40.47 85 ALA A N 1
ATOM 684 C CA . ALA A 1 85 ? -6.920 -14.075 10.193 1.00 40.47 85 ALA A CA 1
ATOM 685 C C . ALA A 1 85 ? -6.811 -15.585 9.863 1.00 40.47 85 ALA A C 1
ATOM 687 O O . ALA A 1 85 ? -6.058 -16.326 10.491 1.00 40.47 85 ALA A O 1
ATOM 688 N N . ALA A 1 86 ? -7.587 -16.070 8.897 1.00 42.38 86 ALA A N 1
ATOM 689 C CA . ALA A 1 86 ? -7.273 -17.301 8.185 1.00 42.38 86 ALA A CA 1
ATOM 690 C C . ALA A 1 86 ? -6.289 -16.949 7.061 1.00 42.38 86 ALA A C 1
ATOM 692 O O . ALA A 1 86 ? -6.416 -15.870 6.480 1.00 42.38 86 ALA A O 1
ATOM 693 N N . LYS A 1 87 ? -5.329 -17.840 6.758 1.00 49.56 87 LYS A N 1
ATOM 694 C CA . LYS A 1 87 ? -4.444 -17.723 5.584 1.00 49.56 87 LYS A CA 1
ATOM 695 C C . LYS A 1 87 ? -5.269 -17.228 4.399 1.00 49.56 87 LYS A C 1
ATOM 697 O O . LYS A 1 87 ? -6.205 -17.916 3.989 1.00 49.56 87 LYS A O 1
ATOM 702 N N . ARG A 1 88 ? -4.977 -16.018 3.920 1.00 62.22 88 ARG A N 1
ATOM 703 C CA . ARG A 1 88 ? -5.749 -15.399 2.845 1.00 62.22 88 ARG A CA 1
ATOM 704 C C . ARG A 1 88 ? -5.514 -16.204 1.573 1.00 62.22 88 ARG A C 1
ATOM 706 O O . ARG A 1 88 ? -4.441 -16.138 0.985 1.00 62.22 88 ARG A O 1
ATOM 713 N N . ASP A 1 89 ? -6.503 -16.998 1.182 1.00 79.94 89 ASP A N 1
ATOM 714 C CA . ASP A 1 89 ? -6.530 -17.600 -0.144 1.00 79.94 89 ASP A CA 1
ATOM 715 C C . ASP A 1 89 ? -6.946 -16.506 -1.133 1.00 79.94 89 ASP A C 1
ATOM 717 O O . ASP A 1 89 ? -8.042 -15.947 -1.028 1.00 79.94 89 ASP A O 1
ATOM 721 N N . PHE A 1 90 ? -6.031 -16.102 -2.014 1.00 86.75 90 PHE A N 1
ATOM 722 C CA . PHE A 1 90 ? -6.272 -15.023 -2.969 1.00 86.75 90 PHE A CA 1
ATOM 723 C C . PHE A 1 90 ? -6.841 -15.592 -4.264 1.00 86.75 90 PHE A C 1
ATOM 725 O O . PHE A 1 90 ? -6.200 -16.390 -4.949 1.00 86.75 90 PHE A O 1
ATOM 732 N N . SER A 1 91 ? -8.035 -15.131 -4.622 1.00 86.94 91 SER A N 1
ATOM 733 C CA . SER A 1 91 ? -8.754 -15.562 -5.822 1.00 86.94 91 SER A CA 1
ATOM 734 C C . SER A 1 91 ? -8.298 -14.840 -7.093 1.00 86.94 91 SER A C 1
ATOM 736 O O . SER A 1 91 ? -8.393 -15.405 -8.181 1.00 86.94 91 SER A O 1
ATOM 738 N N . ASN A 1 92 ? -7.760 -13.620 -6.975 1.00 91.75 92 ASN A N 1
ATOM 739 C CA . ASN A 1 92 ? -7.307 -12.827 -8.118 1.00 91.75 92 ASN A CA 1
ATOM 740 C C . ASN A 1 92 ? -5.803 -12.604 -8.051 1.00 91.75 92 ASN A C 1
ATOM 742 O O . ASN A 1 92 ? -5.321 -11.975 -7.116 1.00 91.75 92 ASN A O 1
ATOM 746 N N . TRP A 1 93 ? -5.084 -13.054 -9.078 1.00 93.50 93 TRP A N 1
ATOM 747 C CA . TRP A 1 93 ? -3.640 -12.876 -9.208 1.00 93.50 93 TRP A CA 1
ATOM 748 C C . TRP A 1 93 ? -3.323 -11.956 -10.376 1.00 93.50 93 TRP A C 1
ATOM 750 O O . TRP A 1 93 ? -3.779 -12.184 -11.498 1.00 93.50 93 TRP A O 1
ATOM 760 N N . ILE A 1 94 ? -2.520 -10.924 -10.129 1.00 93.88 94 ILE A N 1
ATOM 761 C CA . ILE A 1 94 ? -2.084 -9.993 -11.170 1.00 93.88 94 ILE A CA 1
ATOM 762 C C . ILE A 1 94 ? -0.584 -9.745 -11.106 1.00 93.88 94 ILE A C 1
ATOM 764 O O . ILE A 1 94 ? 0.073 -9.928 -10.085 1.00 93.88 94 ILE A O 1
ATOM 768 N N . THR A 1 95 ? -0.038 -9.322 -12.243 1.00 93.75 95 THR A N 1
ATOM 769 C CA . THR A 1 95 ? 1.362 -8.923 -12.373 1.00 93.75 95 THR A CA 1
ATOM 770 C C . THR A 1 95 ? 1.465 -7.419 -12.568 1.00 93.75 95 THR A C 1
ATOM 772 O O . THR A 1 95 ? 0.818 -6.857 -13.457 1.00 93.75 95 THR A O 1
ATOM 775 N N . LYS A 1 96 ? 2.322 -6.781 -11.773 1.00 94.62 96 LYS A N 1
ATOM 776 C CA . LYS A 1 96 ? 2.671 -5.360 -11.864 1.00 94.62 96 LYS A CA 1
ATOM 777 C C . LYS A 1 96 ? 4.173 -5.160 -11.683 1.00 94.62 96 LYS A C 1
ATOM 779 O O . LYS A 1 96 ? 4.916 -6.130 -11.525 1.00 94.62 96 LYS A O 1
ATOM 784 N N . PHE A 1 97 ? 4.621 -3.913 -11.778 1.00 93.38 97 PHE A N 1
ATOM 785 C CA . PHE A 1 97 ? 6.035 -3.564 -11.742 1.00 93.38 97 PHE A CA 1
ATOM 786 C C . PHE A 1 97 ? 6.329 -2.535 -10.658 1.00 93.38 97 PHE A C 1
ATOM 788 O O . PHE A 1 97 ? 5.538 -1.617 -10.447 1.00 93.38 97 PHE A O 1
ATOM 795 N N . HIS A 1 98 ? 7.478 -2.687 -10.011 1.00 92.69 98 HIS A N 1
ATOM 796 C CA . HIS A 1 98 ? 8.027 -1.737 -9.050 1.00 92.69 98 HIS A CA 1
ATOM 797 C C . HIS A 1 98 ? 9.411 -1.287 -9.521 1.00 92.69 98 HIS A C 1
ATOM 799 O O . HIS A 1 98 ? 10.227 -2.123 -9.919 1.00 92.69 98 HIS A O 1
ATOM 805 N N . GLY A 1 99 ? 9.654 0.020 -9.513 1.00 89.50 99 GLY A N 1
ATOM 806 C CA . GLY A 1 99 ? 10.938 0.617 -9.865 1.00 89.50 99 GLY A CA 1
ATOM 807 C C . GLY A 1 99 ? 11.663 1.102 -8.624 1.00 89.50 99 GLY A C 1
ATOM 808 O O . GLY A 1 99 ? 11.052 1.759 -7.792 1.00 89.50 99 GLY A O 1
ATOM 809 N N . THR A 1 100 ? 12.940 0.764 -8.508 1.00 89.06 100 THR A N 1
ATOM 810 C CA . THR A 1 100 ? 13.831 1.206 -7.427 1.00 89.06 100 THR A CA 1
ATOM 811 C C . THR A 1 100 ? 15.284 1.061 -7.895 1.00 89.06 100 THR A C 1
ATOM 813 O O . THR A 1 100 ? 15.547 0.442 -8.930 1.00 89.06 100 THR A O 1
ATOM 816 N N . ASP A 1 101 ? 16.243 1.619 -7.166 1.00 88.19 101 ASP A N 1
ATOM 817 C CA . ASP A 1 101 ? 17.672 1.351 -7.375 1.00 88.19 101 ASP A CA 1
ATOM 818 C C . ASP A 1 101 ? 18.183 0.159 -6.536 1.00 88.19 101 ASP A C 1
ATOM 820 O O . ASP A 1 101 ? 19.267 -0.381 -6.790 1.00 88.19 101 ASP A O 1
ATOM 824 N N . GLU A 1 102 ? 17.378 -0.321 -5.587 1.00 87.81 102 GLU A N 1
ATOM 825 C CA . GLU A 1 102 ? 17.696 -1.448 -4.705 1.00 87.81 102 GLU A CA 1
ATOM 826 C C . GLU A 1 102 ? 17.265 -2.801 -5.290 1.00 87.81 102 GLU A C 1
ATOM 828 O O . GLU A 1 102 ? 16.388 -2.869 -6.145 1.00 87.81 102 GLU A O 1
ATOM 833 N N . ASP A 1 103 ? 17.877 -3.904 -4.844 1.00 87.19 103 ASP A N 1
ATOM 834 C CA . ASP A 1 103 ? 17.393 -5.252 -5.175 1.00 87.19 103 ASP A CA 1
ATOM 835 C C . ASP A 1 103 ? 16.375 -5.710 -4.130 1.00 87.19 103 ASP A C 1
ATOM 837 O O . ASP A 1 103 ? 16.716 -5.925 -2.967 1.00 87.19 103 ASP A O 1
ATOM 841 N N . ILE A 1 104 ? 15.127 -5.908 -4.553 1.00 86.25 104 ILE A N 1
ATOM 842 C CA . ILE A 1 104 ? 14.044 -6.352 -3.677 1.00 86.25 104 ILE A CA 1
ATOM 843 C C . ILE A 1 104 ? 13.749 -7.824 -3.957 1.00 86.25 104 ILE A C 1
ATOM 845 O O . ILE A 1 104 ? 13.205 -8.181 -5.002 1.00 86.25 104 ILE A O 1
ATOM 849 N N . ALA A 1 105 ? 14.077 -8.683 -2.992 1.00 85.62 105 ALA A N 1
ATOM 850 C CA . ALA A 1 105 ? 13.670 -10.090 -2.995 1.00 85.62 105 ALA A CA 1
ATOM 851 C C . ALA A 1 105 ? 12.383 -10.320 -2.184 1.00 85.62 105 ALA A C 1
ATOM 853 O O . ALA A 1 105 ? 11.548 -11.147 -2.548 1.00 85.62 105 ALA A O 1
ATOM 854 N N . THR A 1 106 ? 12.214 -9.569 -1.095 1.00 86.88 106 THR A N 1
ATOM 855 C CA . THR A 1 106 ? 11.088 -9.659 -0.158 1.00 86.88 106 THR A CA 1
ATOM 856 C C . THR A 1 106 ? 10.722 -8.270 0.347 1.00 86.88 106 THR A C 1
ATOM 858 O O . THR A 1 106 ? 11.598 -7.418 0.466 1.00 86.88 106 THR A O 1
ATOM 861 N N . VAL A 1 107 ? 9.454 -8.060 0.703 1.00 86.25 107 VAL A N 1
ATOM 862 C CA . VAL A 1 107 ? 8.983 -6.805 1.306 1.00 86.25 107 VAL A CA 1
ATOM 863 C C . VAL A 1 107 ? 8.658 -7.042 2.774 1.00 86.25 107 VAL A C 1
ATOM 865 O O . VAL A 1 107 ? 7.849 -7.913 3.103 1.00 86.25 107 VAL A O 1
ATOM 868 N N . ASP A 1 108 ? 9.282 -6.256 3.644 1.00 84.75 108 ASP A N 1
ATOM 869 C CA . ASP A 1 108 ? 9.069 -6.306 5.085 1.00 84.75 108 ASP A CA 1
ATOM 870 C C . ASP A 1 108 ? 8.056 -5.237 5.520 1.00 84.75 108 ASP A C 1
ATOM 872 O O . ASP A 1 108 ? 8.391 -4.075 5.728 1.00 84.75 108 ASP A O 1
ATOM 876 N N . PHE A 1 109 ? 6.798 -5.652 5.674 1.00 85.19 109 PHE A N 1
ATOM 877 C CA . PHE A 1 109 ? 5.694 -4.797 6.125 1.00 85.19 109 PHE A CA 1
ATOM 878 C C . PHE A 1 109 ? 5.749 -4.456 7.624 1.00 85.19 109 PHE A C 1
ATOM 880 O O . PHE A 1 109 ? 4.857 -3.757 8.116 1.00 85.19 109 PHE A O 1
ATOM 887 N N . SER A 1 110 ? 6.739 -4.964 8.369 1.00 74.56 110 SER A N 1
ATOM 888 C CA . SER A 1 110 ? 6.973 -4.538 9.752 1.00 74.56 110 SER A CA 1
ATOM 889 C C . SER A 1 110 ? 7.695 -3.191 9.841 1.00 74.56 110 SER A C 1
ATOM 891 O O . SER A 1 110 ? 7.591 -2.538 10.874 1.00 74.56 110 SER A O 1
ATOM 893 N N . LYS A 1 111 ? 8.340 -2.751 8.752 1.00 73.12 111 LYS A N 1
ATOM 894 C CA . LYS A 1 111 ? 9.017 -1.453 8.627 1.00 73.12 111 LYS A CA 1
ATOM 895 C C . LYS A 1 111 ? 8.127 -0.422 7.932 1.00 73.12 111 LYS A C 1
ATOM 897 O O . LYS A 1 111 ? 7.126 -0.782 7.297 1.00 73.12 111 LYS A O 1
ATOM 902 N N . SER A 1 112 ? 8.485 0.861 8.023 1.00 64.06 112 SER A N 1
ATOM 903 C CA . SER A 1 112 ? 7.842 1.881 7.185 1.00 64.06 112 SER A CA 1
ATOM 904 C C . SER A 1 112 ? 8.199 1.635 5.717 1.00 64.06 112 SER A C 1
ATOM 906 O O . SER A 1 112 ? 9.362 1.615 5.323 1.00 64.06 112 SER A O 1
ATOM 908 N N . ILE A 1 113 ? 7.164 1.402 4.917 1.00 69.31 113 ILE A N 1
ATOM 909 C CA . ILE A 1 113 ? 7.232 1.192 3.467 1.00 69.31 113 ILE A CA 1
ATOM 910 C C . ILE A 1 113 ? 6.313 2.195 2.762 1.00 69.31 113 ILE A C 1
ATOM 912 O O . ILE A 1 113 ? 5.669 1.837 1.787 1.00 69.31 113 ILE A O 1
ATOM 916 N N . HIS A 1 114 ? 6.181 3.416 3.296 1.00 73.00 114 HIS A N 1
ATOM 917 C CA . HIS A 1 114 ? 5.130 4.365 2.900 1.00 73.00 114 HIS A CA 1
ATOM 918 C C . HIS A 1 114 ? 3.750 3.706 2.972 1.00 73.00 114 HIS A C 1
ATOM 920 O O . HIS A 1 114 ? 3.067 3.578 1.966 1.00 73.00 114 HIS A O 1
ATOM 926 N N . PHE A 1 115 ? 3.402 3.185 4.150 1.00 83.00 115 PHE A N 1
ATOM 927 C CA . PHE A 1 115 ? 2.218 2.380 4.477 1.00 83.00 115 PHE A CA 1
ATOM 928 C C . PHE A 1 115 ? 1.900 1.146 3.597 1.00 83.00 115 PHE A C 1
ATOM 930 O O . PHE A 1 115 ? 1.150 0.296 4.065 1.00 83.00 115 PHE A O 1
ATOM 937 N N . GLY A 1 116 ? 2.475 0.938 2.414 1.00 91.38 116 GLY A N 1
ATOM 938 C CA . GLY A 1 116 ? 2.209 -0.229 1.572 1.00 91.38 116 GLY A CA 1
ATOM 939 C C . GLY A 1 116 ? 3.149 -0.331 0.372 1.00 91.38 116 GLY A C 1
ATOM 940 O O . GLY A 1 116 ? 3.866 0.598 0.037 1.00 91.38 116 GLY A O 1
ATOM 941 N N . PHE A 1 117 ? 3.164 -1.474 -0.312 1.00 93.19 117 PHE A N 1
ATOM 942 C CA . PHE A 1 117 ? 4.084 -1.681 -1.433 1.00 93.19 117 PHE A CA 1
ATOM 943 C C . PHE A 1 117 ? 3.441 -1.274 -2.762 1.00 93.19 117 PHE A C 1
ATOM 945 O O . PHE A 1 117 ? 2.522 -1.940 -3.251 1.00 93.19 117 PHE A O 1
ATOM 952 N N . HIS A 1 118 ? 3.923 -0.169 -3.333 1.00 93.19 118 HIS A N 1
ATOM 953 C CA . HIS A 1 118 ? 3.398 0.418 -4.565 1.00 93.19 118 HIS A CA 1
ATOM 954 C C . HIS A 1 118 ? 3.883 -0.337 -5.805 1.00 93.19 118 HIS A C 1
ATOM 956 O O . HIS A 1 118 ? 5.084 -0.515 -6.028 1.00 93.19 118 HIS A O 1
ATOM 962 N N . VAL A 1 119 ? 2.934 -0.729 -6.655 1.00 93.06 119 VAL A N 1
ATOM 963 C CA . VAL A 1 119 ? 3.198 -1.383 -7.938 1.00 93.06 119 VAL A CA 1
ATOM 964 C C . VAL A 1 119 ? 2.313 -0.798 -9.038 1.00 93.06 119 VAL A C 1
ATOM 966 O O . VAL A 1 119 ? 1.131 -0.516 -8.847 1.00 93.06 119 VAL A O 1
ATOM 969 N N . GLY A 1 120 ? 2.877 -0.639 -10.231 1.00 91.75 120 GLY A N 1
ATOM 970 C CA . GLY A 1 120 ? 2.217 0.013 -11.358 1.00 91.75 120 GLY A CA 1
ATOM 971 C C . GLY A 1 120 ? 2.479 -0.679 -12.688 1.00 91.75 120 GLY A C 1
ATOM 972 O O . GLY A 1 120 ? 2.789 -1.873 -12.772 1.00 91.75 120 GLY A O 1
ATOM 973 N N . THR A 1 121 ? 2.307 0.075 -13.766 1.00 89.69 121 THR A N 1
ATOM 974 C CA . THR A 1 121 ? 2.718 -0.358 -15.104 1.00 89.69 121 THR A CA 1
ATOM 975 C C . THR A 1 121 ? 4.241 -0.350 -15.241 1.00 89.69 121 THR A C 1
ATOM 977 O O . THR A 1 121 ? 4.943 0.330 -14.497 1.00 89.69 121 THR A O 1
ATOM 980 N N . LEU A 1 122 ? 4.759 -1.081 -16.232 1.00 87.62 122 LEU A N 1
ATOM 981 C CA . LEU A 1 122 ? 6.189 -1.083 -16.546 1.00 87.62 122 LEU A CA 1
ATOM 982 C C . LEU A 1 122 ? 6.717 0.331 -16.834 1.00 87.62 122 LEU A C 1
ATOM 984 O O . LEU A 1 122 ? 7.808 0.674 -16.399 1.00 87.62 122 LEU A O 1
ATOM 988 N N . GLU A 1 123 ? 5.943 1.148 -17.550 1.00 85.62 123 GLU A N 1
ATOM 989 C CA . GLU A 1 123 ? 6.353 2.516 -17.887 1.00 85.62 123 GLU A CA 1
ATOM 990 C C . GLU A 1 123 ? 6.446 3.415 -16.654 1.00 85.62 123 GLU A C 1
ATOM 992 O O . GLU A 1 123 ? 7.395 4.179 -16.553 1.00 85.62 123 GLU A O 1
ATOM 997 N N . GLN A 1 124 ? 5.532 3.270 -15.689 1.00 83.50 124 GLN A N 1
ATOM 998 C CA . GLN A 1 124 ? 5.627 3.990 -14.414 1.00 83.50 124 GLN A CA 1
ATOM 999 C C . GLN A 1 124 ? 6.849 3.536 -13.621 1.00 83.50 124 GLN A C 1
ATOM 1001 O O . GLN A 1 124 ? 7.627 4.365 -13.174 1.00 83.50 124 GLN A O 1
ATOM 1006 N N . ALA A 1 125 ? 7.075 2.223 -13.511 1.00 87.25 125 ALA A N 1
ATOM 1007 C CA . ALA A 1 125 ? 8.219 1.689 -12.777 1.00 87.25 125 ALA A CA 1
ATOM 1008 C C . ALA A 1 125 ? 9.563 2.227 -13.310 1.00 87.25 125 ALA A C 1
ATOM 1010 O O . ALA A 1 125 ? 10.469 2.488 -12.529 1.00 87.25 125 ALA A O 1
ATOM 1011 N N . LYS A 1 126 ? 9.690 2.461 -14.623 1.00 86.81 126 LYS A N 1
ATOM 1012 C CA . LYS A 1 126 ? 10.901 3.052 -15.223 1.00 86.81 126 LYS A CA 1
ATOM 1013 C C . LYS A 1 126 ? 11.209 4.479 -14.753 1.00 86.81 126 LYS A C 1
ATOM 1015 O O . LYS A 1 126 ? 12.338 4.916 -14.941 1.00 86.81 126 LYS A O 1
ATOM 1020 N N . LEU A 1 127 ? 10.243 5.195 -14.176 1.00 85.38 127 LEU A N 1
ATOM 1021 C CA . LEU A 1 127 ? 10.435 6.558 -13.671 1.00 85.38 127 LEU A CA 1
ATOM 1022 C C . LEU A 1 127 ? 11.071 6.596 -12.271 1.00 85.38 127 LEU A C 1
ATOM 1024 O O . LEU A 1 127 ? 11.603 7.632 -11.889 1.00 85.38 127 LEU A O 1
ATOM 1028 N N . PHE A 1 128 ? 11.027 5.490 -11.518 1.00 82.44 128 PHE A N 1
ATOM 1029 C CA . PHE A 1 128 ? 11.385 5.454 -10.091 1.00 82.44 128 PHE A CA 1
ATOM 1030 C C . PHE A 1 128 ? 12.733 4.792 -9.779 1.00 82.44 128 PHE A C 1
ATOM 1032 O O . PHE A 1 128 ? 13.147 4.762 -8.625 1.00 82.44 128 PHE A O 1
ATOM 1039 N N . GLY A 1 129 ? 13.429 4.249 -10.778 1.00 82.44 129 GLY A N 1
ATOM 1040 C CA . GLY A 1 129 ? 14.754 3.675 -10.567 1.00 82.44 129 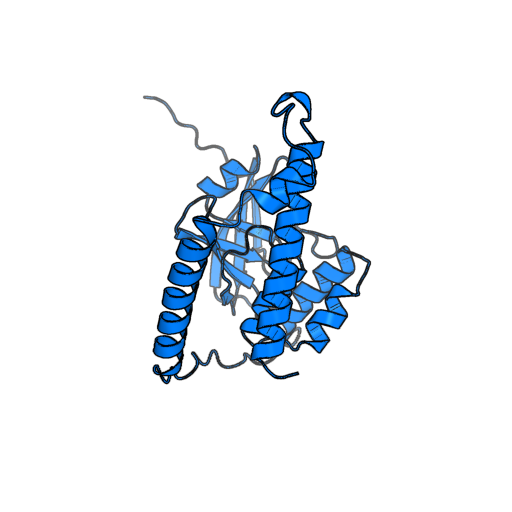GLY A CA 1
ATOM 1041 C C . GLY A 1 129 ? 15.271 2.863 -11.745 1.00 82.44 129 GLY A C 1
ATOM 1042 O O . GLY A 1 129 ? 14.575 2.617 -12.734 1.00 82.44 129 GLY A O 1
ATOM 1043 N N . ASN A 1 130 ? 16.521 2.422 -11.630 1.00 86.06 130 ASN A N 1
ATOM 1044 C CA . ASN A 1 130 ? 17.212 1.688 -12.689 1.00 86.06 130 ASN A CA 1
ATOM 1045 C C . ASN A 1 130 ? 16.896 0.188 -12.706 1.00 86.06 130 ASN A C 1
ATOM 1047 O O . ASN A 1 130 ? 17.175 -0.491 -13.706 1.00 86.06 130 ASN A O 1
ATOM 1051 N N . LYS A 1 131 ? 16.327 -0.339 -11.618 1.00 88.69 131 LYS A N 1
ATOM 1052 C CA . LYS A 1 131 ? 15.958 -1.745 -11.476 1.00 88.69 131 LYS A CA 1
ATOM 1053 C C . LYS A 1 131 ? 14.449 -1.888 -11.423 1.00 88.69 131 LYS A C 1
ATOM 1055 O O . LYS A 1 131 ? 13.753 -1.266 -10.626 1.00 88.69 131 LYS A O 1
ATOM 1060 N N . ILE A 1 132 ? 13.944 -2.763 -12.284 1.00 92.50 132 ILE A N 1
ATOM 1061 C CA . ILE A 1 132 ? 12.514 -3.008 -12.419 1.00 92.50 132 ILE A CA 1
ATOM 1062 C C . ILE A 1 132 ? 12.209 -4.407 -11.920 1.00 92.50 132 ILE A C 1
ATOM 1064 O O . ILE A 1 132 ? 12.699 -5.385 -12.481 1.00 92.50 132 ILE A O 1
ATOM 1068 N N . HIS A 1 133 ? 11.352 -4.499 -10.915 1.00 91.38 133 HIS A N 1
ATOM 1069 C CA . HIS A 1 133 ? 10.905 -5.749 -10.325 1.00 91.38 133 HIS A CA 1
ATOM 1070 C C . HIS A 1 133 ? 9.520 -6.097 -10.860 1.00 91.38 133 HIS A C 1
ATOM 1072 O O . HIS A 1 133 ? 8.589 -5.302 -10.755 1.00 91.38 133 HIS A O 1
ATOM 1078 N N . ARG A 1 134 ? 9.372 -7.292 -11.432 1.00 93.88 134 ARG A N 1
ATOM 1079 C CA . ARG A 1 134 ? 8.079 -7.906 -11.737 1.00 93.88 134 ARG A CA 1
ATOM 1080 C C . ARG A 1 134 ? 7.531 -8.518 -10.452 1.00 93.88 134 ARG A C 1
ATOM 1082 O O . ARG A 1 134 ? 8.170 -9.395 -9.870 1.00 93.88 134 ARG A O 1
ATOM 1089 N N . VAL A 1 135 ? 6.343 -8.078 -10.059 1.00 94.44 135 VAL A N 1
ATOM 1090 C CA . VAL A 1 135 ? 5.665 -8.457 -8.818 1.00 94.44 135 VAL A CA 1
ATOM 1091 C C . VAL A 1 135 ? 4.366 -9.170 -9.173 1.00 94.44 135 VAL A C 1
ATOM 1093 O O . VAL A 1 135 ? 3.506 -8.595 -9.841 1.00 94.44 135 VAL A O 1
ATOM 1096 N N . GLU A 1 136 ? 4.232 -10.423 -8.748 1.00 95.00 136 GLU A N 1
ATOM 1097 C CA . GLU A 1 136 ? 2.984 -11.188 -8.836 1.00 95.00 136 GLU A CA 1
ATOM 1098 C C . GLU A 1 136 ? 2.326 -11.208 -7.462 1.00 95.00 136 GLU A C 1
ATOM 1100 O O . GLU A 1 136 ? 2.936 -11.679 -6.496 1.00 95.00 136 GLU A O 1
ATOM 1105 N N . PHE A 1 137 ? 1.101 -10.690 -7.377 1.00 95.06 137 PHE A N 1
ATOM 1106 C CA . PHE A 1 137 ? 0.388 -10.590 -6.112 1.00 95.06 137 PHE A CA 1
ATOM 1107 C C . PHE A 1 137 ? -1.105 -10.889 -6.222 1.00 95.06 137 PHE A C 1
ATOM 1109 O O . PHE A 1 137 ? -1.707 -10.762 -7.294 1.00 95.06 137 PHE A O 1
ATOM 1116 N N . GLY A 1 138 ? -1.664 -11.297 -5.086 1.00 95.25 138 GLY A N 1
ATOM 1117 C CA . GLY A 1 138 ? -3.040 -11.707 -4.896 1.00 95.25 138 GLY A CA 1
ATOM 1118 C C . GLY A 1 138 ? -3.898 -10.651 -4.193 1.00 95.25 138 GLY A C 1
ATOM 1119 O O . GLY A 1 138 ? -3.424 -9.925 -3.315 1.00 95.25 138 GLY A O 1
ATOM 1120 N N . TYR A 1 139 ? -5.179 -10.581 -4.552 1.00 94.38 139 TYR A N 1
ATOM 1121 C CA . TYR A 1 139 ? -6.188 -9.801 -3.831 1.00 94.38 139 TYR A CA 1
ATOM 1122 C C . TYR A 1 139 ? -7.574 -10.457 -3.920 1.00 94.38 139 TYR A C 1
ATOM 1124 O O . TYR A 1 139 ? -7.881 -11.190 -4.865 1.00 94.38 139 TYR A O 1
ATOM 1132 N N . ASN A 1 140 ? -8.432 -10.157 -2.949 1.00 92.94 140 ASN A N 1
ATOM 1133 C CA . ASN A 1 140 ? -9.849 -10.516 -2.962 1.00 92.94 140 ASN A CA 1
ATOM 1134 C C . ASN A 1 140 ? -10.738 -9.271 -2.968 1.00 92.94 140 ASN A C 1
ATOM 1136 O O . ASN A 1 140 ? -11.713 -9.233 -3.713 1.00 92.94 140 ASN A O 1
ATOM 1140 N N . ASN A 1 141 ? -10.378 -8.239 -2.196 1.00 93.56 141 ASN A N 1
ATOM 1141 C CA . ASN A 1 141 ? -11.205 -7.053 -1.984 1.00 93.56 141 ASN A CA 1
ATOM 1142 C C . ASN A 1 141 ? -10.381 -5.774 -2.157 1.00 93.56 141 ASN A C 1
ATOM 1144 O O . ASN A 1 141 ? -9.638 -5.359 -1.265 1.00 93.56 141 ASN A O 1
ATOM 1148 N N . LEU A 1 142 ? -10.563 -5.117 -3.303 1.00 94.81 142 LEU A N 1
ATOM 1149 C CA . LEU A 1 142 ? -9.893 -3.857 -3.607 1.00 94.81 142 LEU A CA 1
ATOM 1150 C C . LEU A 1 142 ? -10.632 -2.666 -3.004 1.00 94.81 142 LEU A C 1
ATOM 1152 O O . LEU A 1 142 ? -11.798 -2.426 -3.323 1.00 94.81 142 LEU A O 1
ATOM 1156 N N . LEU A 1 143 ? -9.910 -1.856 -2.238 1.00 95.81 143 LEU A N 1
ATOM 1157 C CA . LEU A 1 143 ? -10.318 -0.494 -1.946 1.00 95.81 143 LEU A CA 1
ATOM 1158 C C . LEU A 1 143 ? -10.015 0.390 -3.161 1.00 95.81 143 LEU A C 1
ATOM 1160 O O . LEU A 1 143 ? -8.876 0.463 -3.620 1.00 95.81 143 LEU A O 1
ATOM 1164 N N . ARG A 1 144 ? -11.032 1.075 -3.688 1.00 94.38 144 ARG A N 1
ATOM 1165 C CA . ARG A 1 144 ? -10.865 2.041 -4.783 1.00 94.38 144 ARG A CA 1
ATOM 1166 C C . ARG A 1 144 ? -10.647 3.439 -4.214 1.00 94.38 144 ARG A C 1
ATOM 1168 O O . ARG A 1 144 ? -11.562 4.000 -3.605 1.00 94.38 144 ARG A O 1
ATOM 1175 N N . MET A 1 145 ? -9.465 3.995 -4.454 1.00 91.62 145 MET A N 1
ATOM 1176 C CA . MET A 1 145 ? -9.093 5.348 -4.034 1.00 91.62 145 MET A CA 1
ATOM 1177 C C . MET A 1 145 ? -8.784 6.225 -5.243 1.00 91.62 145 MET A C 1
ATOM 1179 O O . MET A 1 145 ? -8.427 5.723 -6.315 1.00 91.62 145 MET A O 1
ATOM 1183 N N . ASP A 1 146 ? -8.942 7.529 -5.050 1.00 86.88 146 ASP A N 1
ATOM 1184 C CA . ASP A 1 146 ? -8.451 8.524 -5.999 1.00 86.88 146 ASP A CA 1
ATOM 1185 C C . ASP A 1 146 ? -6.922 8.623 -5.893 1.00 86.88 146 ASP A C 1
ATOM 1187 O O . ASP A 1 146 ? -6.328 8.165 -4.912 1.00 86.88 146 ASP A O 1
ATOM 1191 N N . ASP A 1 147 ? -6.266 9.188 -6.908 1.00 84.75 147 ASP A N 1
ATOM 1192 C CA . ASP A 1 147 ? -4.838 9.489 -6.803 1.00 84.75 147 ASP A CA 1
ATOM 1193 C C . ASP A 1 147 ? -4.628 10.606 -5.782 1.00 84.75 147 ASP A C 1
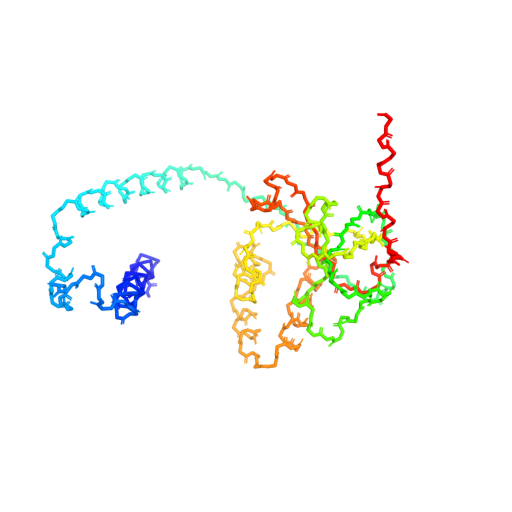ATOM 1195 O O . ASP A 1 147 ? -5.106 11.727 -5.961 1.00 84.75 147 ASP A O 1
ATOM 1199 N N . LEU A 1 148 ? -3.930 10.291 -4.694 1.00 85.12 148 LEU A N 1
ATOM 1200 C CA . LEU A 1 148 ? -3.691 11.234 -3.605 1.00 85.12 148 LEU A CA 1
ATOM 1201 C C . LEU A 1 148 ? -2.419 12.067 -3.813 1.00 85.12 148 LEU A C 1
ATOM 1203 O O . LEU A 1 148 ? -2.095 12.897 -2.964 1.00 85.12 148 LEU A O 1
ATOM 1207 N N . GLY A 1 149 ? -1.668 11.832 -4.894 1.00 80.81 149 GLY A N 1
ATOM 1208 C CA . GLY A 1 149 ? -0.393 12.494 -5.155 1.00 80.81 149 GLY A CA 1
ATOM 1209 C C . GLY A 1 149 ? 0.695 12.050 -4.176 1.00 80.81 149 GLY A C 1
ATOM 1210 O O . GLY A 1 149 ? 1.468 11.148 -4.476 1.00 80.81 149 GLY A O 1
ATOM 1211 N N . THR A 1 150 ? 0.757 12.662 -2.990 1.00 77.00 150 THR A N 1
ATOM 1212 C CA . THR A 1 150 ? 1.821 12.415 -1.995 1.00 77.00 150 THR A CA 1
ATOM 1213 C C . THR A 1 150 ? 1.565 11.219 -1.082 1.00 77.00 150 THR A C 1
ATOM 1215 O O . THR A 1 150 ? 2.457 10.849 -0.325 1.00 77.00 150 THR A O 1
ATOM 1218 N N . TRP A 1 151 ? 0.366 10.621 -1.126 1.00 87.94 151 TRP A N 1
ATOM 1219 C CA . TRP A 1 151 ? -0.009 9.455 -0.309 1.00 87.94 151 TRP A CA 1
ATOM 1220 C C . TRP A 1 151 ? 0.348 9.602 1.185 1.00 87.94 151 TRP A C 1
ATOM 1222 O O . TRP A 1 151 ? 0.690 8.637 1.862 1.00 87.94 151 TRP A O 1
ATOM 1232 N N . SER A 1 152 ? 0.264 10.824 1.721 1.00 89.50 152 SER A N 1
ATOM 1233 C CA . SER A 1 152 ? 0.558 11.077 3.132 1.00 89.50 152 SER A CA 1
ATOM 1234 C C . SER A 1 152 ? -0.493 10.433 4.051 1.00 89.50 152 SER A C 1
ATOM 1236 O O . SER A 1 152 ? -1.660 10.316 3.653 1.00 89.50 152 SER A O 1
ATOM 1238 N N . PRO A 1 153 ? -0.142 10.091 5.309 1.00 90.75 153 PRO A N 1
ATOM 1239 C CA . PRO A 1 153 ? -1.090 9.586 6.305 1.00 90.75 153 PRO A CA 1
ATOM 1240 C C . PRO A 1 153 ? -2.398 10.382 6.382 1.00 90.75 153 PRO A C 1
ATOM 1242 O O . PRO A 1 153 ? -3.487 9.809 6.350 1.00 90.75 153 PRO A O 1
ATOM 1245 N N . ALA A 1 154 ? -2.300 11.713 6.409 1.00 91.56 154 ALA A N 1
ATOM 1246 C CA . ALA A 1 154 ? -3.459 12.598 6.448 1.00 91.56 154 ALA A CA 1
ATOM 1247 C C . ALA A 1 154 ? -4.330 12.479 5.188 1.00 91.56 154 ALA A C 1
ATOM 1249 O O . ALA A 1 154 ? -5.553 12.411 5.297 1.00 91.56 154 ALA A O 1
ATOM 1250 N N . SER A 1 155 ? -3.720 12.404 4.001 1.00 91.75 155 SER A N 1
ATOM 1251 C CA . SER A 1 155 ? -4.451 12.276 2.733 1.00 91.75 155 SER A CA 1
ATOM 1252 C C . SER A 1 155 ? -5.235 10.967 2.668 1.00 91.75 155 SER A C 1
ATOM 1254 O O . SER A 1 155 ? -6.411 10.969 2.303 1.00 91.75 155 SER A O 1
ATOM 1256 N N . ILE A 1 156 ? -4.611 9.862 3.089 1.00 93.44 156 ILE A N 1
ATOM 1257 C CA . ILE A 1 156 ? -5.231 8.530 3.108 1.00 93.44 156 ILE A CA 1
ATOM 1258 C C . ILE A 1 156 ? -6.405 8.505 4.082 1.00 93.44 156 ILE A C 1
ATOM 1260 O O . ILE A 1 156 ? -7.515 8.128 3.713 1.00 93.44 156 ILE A O 1
ATOM 1264 N N . LEU A 1 157 ? -6.182 8.938 5.325 1.00 94.00 157 LEU A N 1
ATOM 1265 C CA . LEU A 1 157 ? -7.209 8.936 6.367 1.00 94.00 157 LEU A CA 1
ATOM 1266 C C . LEU A 1 157 ? -8.383 9.852 6.012 1.00 94.00 157 LEU A C 1
ATOM 1268 O O . LEU A 1 157 ? -9.538 9.489 6.238 1.00 94.00 157 LEU A O 1
ATOM 1272 N N . ASN A 1 158 ? -8.112 11.009 5.406 1.00 92.62 158 ASN A N 1
ATOM 1273 C CA . ASN A 1 158 ? -9.163 11.894 4.920 1.00 92.62 158 ASN A CA 1
ATOM 1274 C C . ASN A 1 158 ? -10.001 11.235 3.824 1.00 92.62 158 ASN A C 1
ATOM 1276 O O . ASN A 1 158 ? -11.227 11.339 3.872 1.00 92.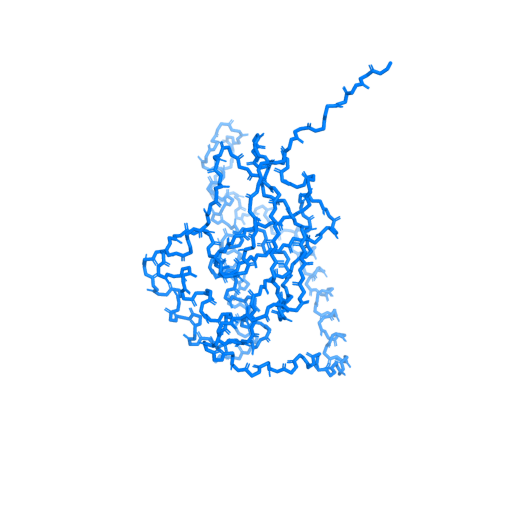62 158 ASN A O 1
ATOM 1280 N N . ASP A 1 159 ? -9.382 10.526 2.878 1.00 94.19 159 ASP A N 1
ATOM 1281 C CA . ASP A 1 159 ? -10.115 9.810 1.834 1.00 94.19 159 ASP A CA 1
ATOM 1282 C C . ASP A 1 159 ? -10.968 8.664 2.399 1.00 94.19 159 ASP A C 1
ATOM 1284 O O . ASP A 1 159 ? -12.162 8.571 2.104 1.00 94.19 159 ASP A O 1
ATOM 1288 N N . LEU A 1 160 ? -10.404 7.861 3.307 1.00 94.81 160 LEU A N 1
ATOM 1289 C CA . LEU A 1 160 ? -11.133 6.804 4.015 1.00 94.81 160 LEU A CA 1
ATOM 1290 C C . LEU A 1 160 ? -12.333 7.357 4.797 1.00 94.81 160 LEU A C 1
ATOM 1292 O O . LEU A 1 160 ? -13.418 6.768 4.775 1.00 94.81 160 LEU A O 1
ATOM 1296 N N . ARG A 1 161 ? -12.161 8.501 5.472 1.00 95.81 161 ARG A N 1
ATOM 1297 C CA . ARG A 1 161 ? -13.232 9.178 6.214 1.00 95.81 161 ARG A CA 1
ATOM 1298 C C . ARG A 1 161 ? -14.318 9.697 5.274 1.00 95.81 161 ARG A C 1
ATOM 1300 O O . ARG A 1 161 ? -15.495 9.475 5.543 1.00 95.81 161 ARG A O 1
ATOM 1307 N N . ARG A 1 162 ? -13.952 10.353 4.164 1.00 93.94 162 ARG A N 1
ATOM 1308 C CA . ARG A 1 162 ? -14.919 10.839 3.156 1.00 93.94 162 ARG A CA 1
ATOM 1309 C C . ARG A 1 162 ? -15.756 9.701 2.577 1.00 93.94 162 ARG A C 1
ATOM 1311 O O . ARG A 1 162 ? -16.952 9.872 2.371 1.00 93.94 162 ARG A O 1
ATOM 1318 N N . LYS A 1 163 ? -15.144 8.533 2.371 1.00 93.12 163 LYS A N 1
ATOM 1319 C CA . LYS A 1 163 ? -15.823 7.307 1.921 1.00 93.12 163 LYS A CA 1
ATOM 1320 C C . LYS A 1 163 ? -16.600 6.590 3.035 1.00 93.12 163 LYS A C 1
ATOM 1322 O O . LYS A 1 163 ? -17.139 5.518 2.787 1.00 93.12 163 LYS A O 1
ATOM 1327 N N . GLN A 1 164 ? -16.659 7.157 4.245 1.00 95.25 164 GLN A N 1
ATOM 1328 C CA . GLN A 1 164 ? -17.347 6.602 5.418 1.00 95.25 164 GLN A CA 1
ATOM 1329 C C . GLN A 1 164 ? -16.856 5.199 5.820 1.00 95.25 164 GLN A C 1
ATOM 1331 O O . GLN A 1 164 ? -17.592 4.411 6.412 1.00 95.25 164 GLN A O 1
ATOM 1336 N N . ILE A 1 165 ? -15.595 4.887 5.510 1.00 94.06 165 ILE A N 1
ATOM 1337 C CA . ILE A 1 165 ? -14.950 3.625 5.894 1.00 94.06 165 ILE A CA 1
ATOM 1338 C C . ILE A 1 165 ? -14.475 3.698 7.349 1.00 94.06 165 ILE A C 1
ATOM 1340 O O . ILE A 1 165 ? -14.490 2.698 8.062 1.00 94.06 165 ILE A O 1
ATOM 1344 N N . ILE A 1 166 ? -14.067 4.891 7.795 1.00 94.81 166 ILE A N 1
ATOM 1345 C CA . ILE A 1 166 ? -13.544 5.143 9.142 1.00 94.81 166 ILE A CA 1
ATOM 1346 C C . ILE A 1 166 ? -14.204 6.368 9.776 1.00 94.81 166 ILE A C 1
ATOM 1348 O O . ILE A 1 166 ? -14.755 7.226 9.086 1.00 94.81 166 ILE A O 1
ATOM 1352 N N . THR A 1 167 ? -14.105 6.471 11.100 1.00 94.25 167 THR A N 1
ATOM 1353 C CA . THR A 1 167 ? -14.633 7.599 11.880 1.00 94.25 167 THR A CA 1
ATOM 1354 C C . THR A 1 167 ? -13.595 8.705 12.071 1.00 94.25 167 THR A C 1
ATOM 1356 O O . THR A 1 167 ? -12.390 8.465 11.989 1.00 94.25 167 THR A O 1
ATOM 1359 N N . THR A 1 168 ? -14.049 9.914 12.416 1.00 93.50 168 THR A N 1
ATOM 1360 C CA . THR A 1 168 ? -13.159 11.015 12.833 1.00 93.50 168 THR A CA 1
ATOM 1361 C C . THR A 1 168 ? -12.285 10.623 14.026 1.00 93.50 168 THR A C 1
ATOM 1363 O O . THR A 1 168 ? -11.108 10.956 14.048 1.00 93.50 168 THR A O 1
ATOM 1366 N N . GLU A 1 169 ? -12.819 9.850 14.976 1.00 94.50 169 GLU A N 1
ATOM 1367 C CA . GLU A 1 169 ? -12.043 9.325 16.108 1.00 94.50 169 GLU A CA 1
ATOM 1368 C C . GLU A 1 169 ? -10.865 8.455 15.640 1.00 94.50 169 GLU A C 1
ATOM 1370 O O . GLU A 1 169 ? -9.750 8.599 16.140 1.00 94.50 169 GLU A O 1
ATOM 1375 N N . THR A 1 170 ? -11.085 7.606 14.629 1.00 93.44 170 THR A N 1
ATOM 1376 C CA . THR A 1 170 ? -10.017 6.795 14.024 1.00 93.44 170 THR A CA 1
ATOM 1377 C C . THR A 1 170 ? -8.949 7.685 13.392 1.00 93.44 170 THR A C 1
ATOM 1379 O O . THR A 1 170 ? -7.762 7.451 13.607 1.00 93.44 170 THR A O 1
ATOM 1382 N N . VAL A 1 171 ? -9.353 8.736 12.667 1.00 93.31 171 VAL A N 1
ATOM 1383 C CA . VAL A 1 171 ? -8.418 9.705 12.071 1.00 93.31 171 VAL A CA 1
ATOM 1384 C C . VAL A 1 171 ? -7.555 10.362 13.147 1.00 93.31 171 VAL A C 1
ATOM 1386 O O . VAL A 1 171 ? -6.331 10.314 13.055 1.00 93.31 171 VAL A O 1
ATOM 1389 N N . THR A 1 172 ? -8.174 10.920 14.191 1.00 93.12 172 THR A N 1
ATOM 1390 C CA . THR A 1 172 ? -7.459 11.576 15.296 1.00 93.12 172 THR A CA 1
ATOM 1391 C C . THR A 1 172 ? -6.505 10.613 15.995 1.00 93.12 172 THR A C 1
ATOM 1393 O O . THR A 1 172 ? -5.353 10.960 16.242 1.00 93.12 172 THR A O 1
ATOM 1396 N N . LYS A 1 173 ? -6.954 9.385 16.275 1.00 95.56 173 LYS A N 1
ATOM 1397 C CA . LYS A 1 173 ? -6.127 8.362 16.919 1.00 95.56 173 LYS A CA 1
ATOM 1398 C C . LYS A 1 173 ? -4.870 8.044 16.108 1.00 95.56 173 LYS A C 1
ATOM 1400 O O . LYS A 1 173 ? -3.796 7.961 16.690 1.00 95.56 173 LYS A O 1
ATOM 1405 N N . VAL A 1 174 ? -5.002 7.843 14.795 1.00 93.12 174 VAL A N 1
ATOM 1406 C CA . VAL A 1 174 ? -3.868 7.474 13.932 1.00 93.12 174 VAL A CA 1
ATOM 1407 C C . VAL A 1 174 ? -2.919 8.657 13.729 1.00 93.12 174 VAL A C 1
ATOM 1409 O O . VAL A 1 174 ? -1.709 8.477 13.795 1.00 93.12 174 VAL A O 1
ATOM 1412 N N . LEU A 1 175 ? -3.439 9.871 13.516 1.00 92.38 175 LEU A N 1
ATOM 1413 C CA . LEU A 1 175 ? -2.597 11.055 13.299 1.00 92.38 175 LEU A CA 1
ATOM 1414 C C . LEU A 1 175 ? -1.805 11.480 14.542 1.00 92.38 175 LEU A C 1
ATOM 1416 O O . LEU A 1 175 ? -0.744 12.077 14.393 1.00 92.38 175 LEU A O 1
ATOM 1420 N N . ASN A 1 176 ? -2.290 11.148 15.740 1.00 94.19 176 ASN A N 1
ATOM 1421 C CA . ASN A 1 176 ? -1.584 11.415 16.993 1.00 94.19 176 ASN A CA 1
ATOM 1422 C C . ASN A 1 176 ? -0.453 10.414 17.296 1.00 94.19 176 ASN A C 1
ATOM 1424 O O . ASN A 1 176 ? 0.281 10.620 18.261 1.00 94.19 176 ASN A O 1
ATOM 1428 N N . GLU A 1 177 ? -0.303 9.336 16.519 1.00 94.88 177 GLU A N 1
ATOM 1429 C CA . GLU A 1 177 ? 0.859 8.452 16.639 1.00 94.88 177 GLU A CA 1
ATOM 1430 C C . GLU A 1 177 ? 2.113 9.182 16.132 1.00 94.88 177 GLU A C 1
ATOM 1432 O O . GLU A 1 177 ? 2.125 9.743 15.037 1.00 94.88 177 GLU A O 1
ATOM 1437 N N . LEU A 1 178 ? 3.175 9.199 16.934 1.00 91.38 178 LEU A N 1
ATOM 1438 C CA . LEU A 1 178 ? 4.416 9.910 16.610 1.00 91.38 178 LEU A CA 1
ATOM 1439 C C . LEU A 1 178 ? 5.416 9.012 15.882 1.00 91.38 178 LEU A C 1
ATOM 1441 O O . LEU A 1 178 ? 6.267 9.508 15.152 1.00 91.38 178 LEU A O 1
ATOM 1445 N N . ASP A 1 179 ? 5.307 7.701 16.073 1.00 91.00 179 ASP A N 1
ATOM 1446 C CA . ASP A 1 179 ? 6.139 6.697 15.424 1.00 91.00 179 ASP A CA 1
ATOM 1447 C C . ASP A 1 179 ? 5.594 6.387 14.023 1.00 91.00 179 ASP A C 1
ATOM 1449 O O . ASP A 1 179 ? 4.492 5.858 13.867 1.00 91.00 179 ASP A O 1
ATOM 1453 N N . ASP A 1 180 ? 6.356 6.734 12.987 1.00 86.88 180 ASP A N 1
ATOM 1454 C CA . ASP A 1 180 ? 5.901 6.593 11.603 1.00 86.88 180 ASP A CA 1
ATOM 1455 C C . ASP A 1 180 ? 5.698 5.131 11.183 1.00 86.88 180 ASP A C 1
ATOM 1457 O O . ASP A 1 180 ? 4.767 4.838 10.431 1.00 86.88 180 ASP A O 1
ATOM 1461 N N . GLU A 1 181 ? 6.482 4.187 11.714 1.00 88.81 181 GLU A N 1
ATOM 1462 C CA . GLU A 1 181 ? 6.298 2.763 11.414 1.00 88.81 181 GLU A CA 1
ATOM 1463 C C . GLU A 1 181 ? 4.986 2.245 12.011 1.00 88.81 181 GLU A C 1
ATOM 1465 O O . GLU A 1 181 ? 4.215 1.543 11.342 1.00 88.81 181 GLU A O 1
ATOM 1470 N N . LYS A 1 182 ? 4.689 2.631 13.258 1.00 90.62 182 LYS A N 1
ATOM 1471 C CA . LYS A 1 182 ? 3.411 2.309 13.906 1.00 90.62 182 LYS A CA 1
ATOM 1472 C C . LYS A 1 182 ? 2.247 2.996 13.215 1.00 90.62 182 LYS A C 1
ATOM 1474 O O . LYS A 1 182 ? 1.223 2.349 13.009 1.00 90.62 182 LYS A O 1
ATOM 1479 N N . LYS A 1 183 ? 2.395 4.257 12.814 1.00 91.25 183 LYS A N 1
ATOM 1480 C CA . LYS A 1 183 ? 1.368 5.016 12.090 1.00 91.25 183 LYS A CA 1
ATOM 1481 C C . LYS A 1 183 ? 1.014 4.342 10.768 1.00 91.25 183 LYS A C 1
ATOM 1483 O O . LYS A 1 183 ? -0.154 4.047 10.519 1.00 91.25 183 LYS A O 1
ATOM 1488 N N . ASP A 1 184 ? 2.020 4.008 9.967 1.00 90.69 184 ASP A N 1
ATOM 1489 C CA . ASP A 1 184 ? 1.864 3.278 8.709 1.00 90.69 184 ASP A CA 1
ATOM 1490 C C . ASP A 1 184 ? 1.174 1.927 8.919 1.00 90.69 184 ASP A C 1
ATOM 1492 O O . ASP A 1 184 ? 0.263 1.546 8.176 1.00 90.69 184 ASP A O 1
ATOM 1496 N N . LYS A 1 185 ? 1.579 1.199 9.964 1.00 91.38 185 LYS A N 1
ATOM 1497 C CA . LYS A 1 185 ? 0.945 -0.063 10.346 1.00 91.38 185 LYS A CA 1
ATOM 1498 C C . LYS A 1 185 ? -0.520 0.131 10.738 1.00 91.38 185 LYS A C 1
ATOM 1500 O O . LYS A 1 185 ? -1.368 -0.621 10.263 1.00 91.38 185 LYS A O 1
ATOM 1505 N N . MET A 1 186 ? -0.842 1.143 11.541 1.00 93.50 186 MET A N 1
ATOM 1506 C CA . MET A 1 186 ? -2.216 1.451 11.944 1.00 93.50 186 MET A CA 1
ATOM 1507 C C . MET A 1 186 ? -3.100 1.793 10.741 1.00 93.50 186 MET A C 1
ATOM 1509 O O . MET A 1 186 ? -4.260 1.378 10.702 1.00 93.50 186 MET A O 1
ATOM 1513 N N . ILE A 1 187 ? -2.568 2.497 9.736 1.00 94.06 187 ILE A N 1
ATOM 1514 C CA . ILE A 1 187 ? -3.282 2.771 8.480 1.00 94.06 187 ILE A CA 1
ATOM 1515 C C . ILE A 1 187 ? -3.587 1.462 7.745 1.00 94.06 187 ILE A C 1
ATOM 1517 O O . ILE A 1 187 ? -4.745 1.218 7.397 1.00 94.06 187 ILE A O 1
ATOM 1521 N N . ARG A 1 188 ? -2.588 0.585 7.561 1.00 93.25 188 ARG A N 1
ATOM 1522 C CA . ARG A 1 188 ? -2.798 -0.738 6.940 1.00 93.25 188 ARG A CA 1
ATOM 1523 C C . ARG A 1 188 ? -3.863 -1.543 7.666 1.00 93.25 188 ARG A C 1
ATOM 1525 O O . ARG A 1 188 ? -4.779 -2.059 7.033 1.00 93.25 188 ARG A O 1
ATOM 1532 N N . GLU A 1 189 ? -3.752 -1.640 8.987 1.00 92.38 189 GLU A N 1
ATOM 1533 C CA . GLU A 1 189 ? -4.690 -2.388 9.824 1.00 92.38 189 GLU A CA 1
ATOM 1534 C C . GLU A 1 189 ? -6.099 -1.809 9.737 1.00 92.38 189 GLU A C 1
ATOM 1536 O O . GLU A 1 189 ? -7.062 -2.562 9.659 1.00 92.38 189 GLU A O 1
ATOM 1541 N N . THR A 1 190 ? -6.234 -0.486 9.676 1.00 93.94 190 THR A N 1
ATOM 1542 C CA . THR A 1 190 ? -7.528 0.181 9.503 1.00 93.94 190 THR A CA 1
ATOM 1543 C C . THR A 1 190 ? -8.199 -0.232 8.189 1.00 93.94 190 THR A C 1
ATOM 1545 O O . THR A 1 190 ? -9.372 -0.605 8.185 1.00 93.94 190 THR A O 1
ATOM 1548 N N . ILE A 1 191 ? -7.449 -0.244 7.085 1.00 94.75 191 ILE A N 1
ATOM 1549 C CA . ILE A 1 191 ? -7.952 -0.659 5.765 1.00 94.75 191 ILE A CA 1
ATOM 1550 C C . ILE A 1 191 ? -8.286 -2.158 5.752 1.00 94.75 191 ILE A C 1
ATOM 1552 O O . ILE A 1 191 ? -9.330 -2.569 5.241 1.00 94.75 191 ILE A O 1
ATOM 1556 N N . VAL A 1 192 ? -7.429 -2.976 6.366 1.00 92.81 192 VAL A N 1
ATOM 1557 C CA . VAL A 1 192 ? -7.614 -4.428 6.471 1.00 92.81 192 VAL A CA 1
ATOM 1558 C C . VAL A 1 192 ? -8.831 -4.800 7.312 1.00 92.81 192 VAL A C 1
ATOM 1560 O O . VAL A 1 192 ? -9.627 -5.649 6.905 1.00 92.81 192 VAL A O 1
ATOM 1563 N N . ASN A 1 193 ? -9.011 -4.149 8.458 1.00 92.38 193 ASN A N 1
ATOM 1564 C CA . ASN A 1 193 ? -10.140 -4.378 9.355 1.00 92.38 193 ASN A CA 1
ATOM 1565 C C . ASN A 1 193 ? -11.467 -3.936 8.727 1.00 92.38 193 ASN A C 1
ATOM 1567 O O . ASN A 1 193 ? -12.501 -4.538 9.014 1.00 92.38 193 ASN A O 1
ATOM 1571 N N . ALA A 1 194 ? -11.429 -2.956 7.820 1.00 91.38 194 ALA A N 1
ATOM 1572 C CA . ALA A 1 194 ? -12.567 -2.565 6.993 1.00 91.38 194 ALA A CA 1
ATOM 1573 C C . ALA A 1 194 ? -12.903 -3.572 5.870 1.00 91.38 194 ALA A C 1
ATOM 1575 O O . ALA A 1 194 ? -13.863 -3.368 5.131 1.00 91.38 194 ALA A O 1
ATOM 1576 N N . GLY A 1 195 ? -12.143 -4.665 5.741 1.00 92.44 195 GLY A N 1
ATOM 1577 C CA . GLY A 1 195 ? -12.445 -5.774 4.834 1.00 92.44 195 GLY A CA 1
ATOM 1578 C C . GLY A 1 195 ? -11.734 -5.721 3.480 1.00 92.44 195 GLY A C 1
ATOM 1579 O O . GLY A 1 195 ? -12.024 -6.553 2.616 1.00 92.44 195 GLY A O 1
ATOM 1580 N N . PHE A 1 196 ? -10.796 -4.792 3.295 1.00 94.75 196 PHE A N 1
ATOM 1581 C CA . PHE A 1 196 ? -9.995 -4.671 2.077 1.00 94.75 196 PHE A CA 1
ATOM 1582 C C . PHE A 1 196 ? -8.625 -5.334 2.243 1.00 94.75 196 PHE A C 1
ATOM 1584 O O . PHE A 1 196 ? -8.093 -5.442 3.346 1.00 94.75 196 PHE A O 1
ATOM 1591 N N . ASP A 1 197 ? -8.028 -5.803 1.153 1.00 94.06 197 ASP A N 1
ATOM 1592 C CA . ASP A 1 197 ? -6.688 -6.400 1.186 1.00 94.06 197 ASP A CA 1
ATOM 1593 C C . ASP A 1 197 ? -5.691 -5.738 0.237 1.00 94.06 197 ASP A C 1
ATOM 1595 O O . ASP A 1 197 ? -4.493 -5.881 0.442 1.00 94.06 197 ASP A O 1
ATOM 1599 N N . ALA A 1 198 ? -6.136 -4.936 -0.724 1.00 94.62 198 ALA A N 1
ATOM 1600 C CA . ALA A 1 198 ? -5.271 -4.074 -1.523 1.00 94.62 198 ALA A CA 1
ATOM 1601 C C . ALA A 1 198 ? -5.997 -2.785 -1.911 1.00 94.62 198 ALA A C 1
ATOM 1603 O O . ALA A 1 198 ? -7.225 -2.701 -1.854 1.00 94.62 198 ALA A O 1
ATOM 1604 N N . ILE A 1 199 ? -5.233 -1.785 -2.341 1.00 95.75 199 ILE A N 1
ATOM 1605 C CA . ILE A 1 199 ? -5.768 -0.541 -2.902 1.00 95.75 199 ILE A CA 1
ATOM 1606 C C . ILE A 1 199 ? -5.547 -0.558 -4.408 1.00 95.75 199 ILE A C 1
ATOM 1608 O O . ILE A 1 199 ? -4.505 -1.010 -4.884 1.00 95.75 199 ILE A O 1
ATOM 1612 N N . VAL A 1 200 ? -6.513 -0.035 -5.155 1.00 95.00 200 VAL A N 1
ATOM 1613 C CA . VAL A 1 200 ? -6.362 0.312 -6.567 1.00 95.00 200 VAL A CA 1
ATOM 1614 C C . VAL A 1 200 ? -6.698 1.784 -6.762 1.00 95.00 200 VAL A C 1
ATOM 1616 O O . VAL A 1 200 ? -7.706 2.272 -6.248 1.00 95.00 200 VAL A O 1
ATOM 1619 N N . TYR A 1 201 ? -5.872 2.472 -7.540 1.00 90.75 201 TYR A N 1
ATOM 1620 C CA . TYR A 1 201 ? -6.094 3.862 -7.913 1.00 90.75 201 TYR A CA 1
ATOM 1621 C C . TYR A 1 201 ? -5.711 4.093 -9.372 1.00 90.75 201 TYR A C 1
ATOM 1623 O O . TYR A 1 201 ? -4.883 3.381 -9.956 1.00 90.75 201 TYR A O 1
ATOM 1631 N N . ARG A 1 202 ? -6.372 5.071 -9.986 1.00 85.50 202 ARG A N 1
ATOM 1632 C CA . ARG A 1 202 ? -6.035 5.534 -11.328 1.00 85.50 202 ARG A CA 1
ATOM 1633 C C . ARG A 1 202 ? -4.984 6.619 -11.178 1.00 85.50 202 ARG A C 1
ATOM 1635 O O . ARG A 1 202 ? -5.264 7.625 -10.555 1.00 85.50 202 ARG A O 1
ATOM 1642 N N . ASN A 1 203 ? -3.801 6.394 -11.730 1.00 70.81 203 ASN A N 1
ATOM 1643 C CA . ASN A 1 203 ? -2.734 7.377 -11.703 1.00 70.81 203 ASN A CA 1
ATOM 1644 C C . ASN A 1 203 ? -3.071 8.529 -12.658 1.00 70.81 203 ASN A C 1
ATOM 1646 O O . ASN A 1 203 ? -3.396 8.287 -13.828 1.00 70.81 203 ASN A O 1
ATOM 1650 N N . GLU A 1 204 ? -2.994 9.759 -12.165 1.00 69.81 204 GLU A N 1
ATOM 1651 C CA . GLU A 1 204 ? -3.303 10.969 -12.939 1.00 69.81 204 GLU A CA 1
ATOM 1652 C C . GLU A 1 204 ? -2.042 11.746 -13.355 1.00 69.81 204 GLU A C 1
ATOM 1654 O O . GLU A 1 204 ? -2.122 12.605 -14.234 1.00 69.81 204 GLU A O 1
ATOM 1659 N N . VAL A 1 205 ? -0.875 11.405 -12.794 1.00 60.56 205 VAL A N 1
ATOM 1660 C CA . VAL A 1 205 ? 0.373 12.175 -12.938 1.00 60.56 205 VAL A CA 1
ATOM 1661 C C . VAL A 1 205 ? 1.403 11.463 -13.823 1.00 60.56 205 VAL A C 1
ATOM 1663 O O . VAL A 1 205 ? 1.762 11.959 -14.886 1.00 60.56 205 VAL A O 1
ATOM 1666 N N . GLU A 1 206 ? 1.868 10.279 -13.422 1.00 58.62 206 GLU A N 1
ATOM 1667 C CA . GLU A 1 206 ? 2.987 9.562 -14.061 1.00 58.62 206 GLU A CA 1
ATOM 1668 C C . GLU A 1 206 ? 2.595 8.949 -15.407 1.00 58.62 206 GLU A C 1
ATOM 1670 O O . GLU A 1 206 ? 3.383 8.896 -16.352 1.00 58.62 206 GLU A O 1
ATOM 1675 N N . LYS A 1 207 ? 1.363 8.438 -15.483 1.00 57.75 207 LYS A N 1
ATOM 1676 C CA . LYS A 1 207 ? 0.763 7.938 -16.720 1.00 57.75 207 LYS A CA 1
ATOM 1677 C C . LYS A 1 207 ? -0.750 7.983 -16.609 1.00 57.75 207 LYS A C 1
ATOM 1679 O O . LYS A 1 207 ? -1.385 6.978 -16.268 1.00 57.75 207 LYS A O 1
ATOM 1684 N N . LYS A 1 208 ? -1.298 9.150 -16.948 1.00 67.38 208 LYS A N 1
ATOM 1685 C CA . LYS A 1 208 ? -2.726 9.454 -16.883 1.00 67.38 208 LYS A CA 1
ATOM 1686 C C . LYS A 1 208 ? -3.589 8.280 -17.348 1.00 67.38 208 LYS A C 1
ATOM 1688 O O . LYS A 1 208 ? -3.450 7.780 -18.466 1.00 67.38 208 LYS A O 1
ATOM 1693 N N . GLY A 1 209 ? -4.467 7.823 -16.463 1.00 68.12 209 GLY A N 1
ATOM 1694 C CA . GLY A 1 209 ? -5.420 6.755 -16.735 1.00 68.12 209 GLY A CA 1
ATOM 1695 C C . GLY A 1 209 ? -4.933 5.333 -16.437 1.00 68.12 209 GLY A C 1
ATOM 1696 O O . GLY A 1 209 ? -5.751 4.414 -16.507 1.00 68.12 209 GLY A O 1
ATOM 1697 N N . SER A 1 210 ? -3.665 5.119 -16.081 1.00 80.31 210 SER A N 1
ATOM 1698 C CA . SER A 1 210 ? -3.146 3.780 -15.754 1.00 80.31 210 SER A CA 1
ATOM 1699 C C . SER A 1 210 ? -3.523 3.349 -14.337 1.00 80.31 210 SER A C 1
ATOM 1701 O O . SER A 1 210 ? -3.601 4.174 -13.436 1.00 80.31 210 SER A O 1
ATOM 1703 N N . LEU A 1 211 ? -3.742 2.047 -14.122 1.00 87.56 211 LEU A N 1
ATOM 1704 C CA . LEU A 1 211 ? -4.038 1.510 -12.789 1.00 87.56 211 LEU A CA 1
ATOM 1705 C C . LEU A 1 211 ? -2.763 1.119 -12.041 1.00 87.56 211 LEU A C 1
ATOM 1707 O O . LEU A 1 211 ? -2.037 0.209 -12.481 1.00 87.56 211 LEU A O 1
ATOM 1711 N N . SER A 1 212 ? -2.587 1.751 -10.885 1.00 91.00 212 SER A N 1
ATOM 1712 C CA . SER A 1 212 ? -1.604 1.417 -9.860 1.00 91.00 212 SER A CA 1
ATOM 1713 C C . SER A 1 212 ? -2.284 0.741 -8.671 1.00 91.00 212 SER A C 1
ATOM 1715 O O . SER A 1 212 ? -3.496 0.856 -8.469 1.00 91.00 212 SER A O 1
ATOM 1717 N N . TYR A 1 213 ? -1.494 -0.013 -7.916 1.00 94.62 213 TYR A N 1
ATOM 1718 C CA . TYR A 1 213 ? -1.955 -0.809 -6.791 1.00 94.62 213 TYR A CA 1
ATOM 1719 C C . TYR A 1 213 ? -1.015 -0.639 -5.608 1.00 94.62 213 TYR A C 1
ATOM 1721 O O . TYR A 1 213 ? 0.193 -0.482 -5.790 1.00 94.62 213 TYR A O 1
ATOM 1729 N N . ILE A 1 214 ? -1.575 -0.723 -4.406 1.00 94.81 214 ILE A N 1
ATOM 1730 C CA . ILE A 1 214 ? -0.806 -0.761 -3.164 1.00 94.81 214 ILE A CA 1
ATOM 1731 C C . ILE A 1 214 ? -1.145 -2.059 -2.453 1.00 94.81 214 ILE A C 1
ATOM 1733 O O . ILE A 1 214 ? -2.305 -2.334 -2.130 1.00 94.81 214 ILE A O 1
ATOM 1737 N N . ILE A 1 215 ? -0.114 -2.870 -2.259 1.00 95.00 215 ILE A N 1
ATOM 1738 C CA . ILE A 1 215 ? -0.175 -4.140 -1.542 1.00 95.00 215 ILE A CA 1
ATOM 1739 C C . ILE A 1 215 ? -0.018 -3.835 -0.050 1.00 95.00 215 ILE A C 1
ATOM 1741 O O . ILE A 1 215 ? 0.819 -3.009 0.310 1.00 95.00 215 ILE A O 1
ATOM 1745 N N . LEU A 1 216 ? -0.810 -4.477 0.813 1.00 94.25 216 LEU A N 1
ATOM 1746 C CA . LEU A 1 216 ? -0.884 -4.166 2.249 1.00 94.25 216 LEU A CA 1
ATOM 1747 C C . LEU A 1 216 ? -0.287 -5.264 3.146 1.00 94.25 216 LEU A C 1
ATOM 1749 O O . LEU A 1 216 ? -0.154 -5.062 4.350 1.00 94.25 216 LEU A O 1
ATOM 1753 N N . SER A 1 217 ? 0.060 -6.424 2.587 1.00 91.50 217 SER A N 1
ATOM 1754 C CA . SER A 1 217 ? 0.670 -7.542 3.309 1.00 91.50 217 SER A CA 1
ATOM 1755 C C . SER A 1 217 ? 1.599 -8.360 2.413 1.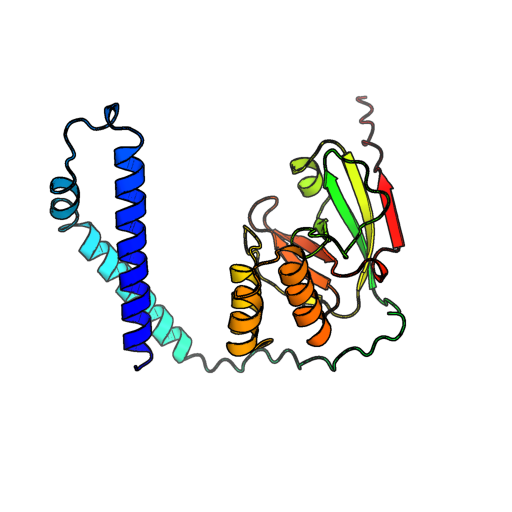00 91.50 217 SER A C 1
ATOM 1757 O O . SER A 1 217 ? 1.338 -8.542 1.224 1.00 91.50 217 SER A O 1
ATOM 1759 N N . SER A 1 218 ? 2.656 -8.924 3.000 1.00 90.50 218 SER A N 1
ATOM 1760 C CA . SER A 1 218 ? 3.581 -9.828 2.310 1.00 90.50 218 SER A CA 1
ATOM 1761 C C . SER A 1 218 ? 2.916 -11.133 1.876 1.00 90.50 218 SER A C 1
ATOM 1763 O O . SER A 1 218 ? 3.322 -11.696 0.866 1.00 90.50 218 SER A O 1
ATOM 1765 N N . GLU A 1 219 ? 1.859 -11.582 2.563 1.00 90.56 219 GLU A N 1
ATOM 1766 C CA . GLU A 1 219 ? 1.101 -12.787 2.186 1.00 90.56 219 GLU A CA 1
ATOM 1767 C C . GLU A 1 219 ? 0.503 -12.685 0.778 1.00 90.56 219 GLU A C 1
ATOM 1769 O O . GLU A 1 219 ? 0.309 -13.696 0.110 1.00 90.56 219 GLU A O 1
ATOM 1774 N N . GLN A 1 220 ? 0.237 -11.461 0.314 1.00 92.62 220 GLN A N 1
ATOM 1775 C CA . GLN A 1 220 ? -0.276 -11.205 -1.029 1.00 92.62 220 GLN A CA 1
ATOM 1776 C C . GLN A 1 220 ? 0.769 -11.463 -2.104 1.00 92.62 220 GLN A C 1
ATOM 1778 O O . GLN A 1 220 ? 0.406 -11.662 -3.256 1.00 92.62 220 GLN A O 1
ATOM 1783 N N . ILE A 1 221 ? 2.058 -11.421 -1.774 1.00 92.31 221 ILE A N 1
ATOM 1784 C CA . ILE A 1 221 ? 3.137 -11.460 -2.754 1.00 92.31 221 ILE A CA 1
ATOM 1785 C C . ILE A 1 221 ? 3.563 -12.908 -2.965 1.00 92.31 221 ILE A C 1
ATOM 1787 O O . ILE A 1 221 ? 4.101 -13.555 -2.071 1.00 92.31 221 ILE A O 1
ATOM 1791 N N . LYS A 1 222 ? 3.379 -13.406 -4.189 1.00 90.69 222 LYS A N 1
ATOM 1792 C CA . LYS A 1 222 ? 3.818 -14.753 -4.571 1.00 90.69 222 LYS A CA 1
ATOM 1793 C C . LYS A 1 222 ? 5.235 -14.764 -5.116 1.00 90.69 222 LYS A C 1
ATOM 1795 O O . LYS A 1 222 ? 6.002 -15.663 -4.793 1.00 90.69 222 LYS A O 1
ATOM 1800 N N . THR A 1 223 ? 5.595 -13.775 -5.934 1.00 90.00 223 THR A N 1
ATOM 1801 C CA . THR A 1 223 ? 6.964 -13.645 -6.454 1.00 90.00 223 THR A CA 1
ATOM 1802 C C . THR A 1 223 ? 7.350 -12.192 -6.669 1.00 90.00 223 THR A C 1
ATOM 1804 O O . THR A 1 223 ? 6.548 -11.412 -7.191 1.00 90.00 223 THR A O 1
ATOM 1807 N N . ILE A 1 224 ? 8.615 -11.882 -6.386 1.00 90.50 224 ILE A N 1
ATOM 1808 C CA . ILE A 1 224 ? 9.310 -10.681 -6.852 1.00 90.50 224 ILE A CA 1
ATOM 1809 C C . ILE A 1 224 ? 10.529 -11.145 -7.645 1.00 90.50 224 ILE A C 1
ATOM 1811 O O . ILE A 1 224 ? 11.278 -12.011 -7.200 1.00 90.50 224 ILE A O 1
ATOM 1815 N N . SER A 1 225 ? 10.705 -10.616 -8.853 1.00 89.62 225 SER A N 1
ATOM 1816 C CA . SER A 1 225 ? 11.840 -10.968 -9.712 1.00 89.62 225 SER A CA 1
ATOM 1817 C C . SER A 1 225 ? 12.321 -9.759 -10.497 1.00 89.62 225 SER A C 1
ATOM 1819 O O . SER A 1 225 ? 11.510 -8.976 -10.986 1.00 89.62 225 SER A O 1
ATOM 1821 N N . LEU A 1 226 ? 13.636 -9.611 -10.658 1.00 85.25 226 LEU A N 1
ATOM 1822 C CA . LEU A 1 226 ? 14.200 -8.588 -11.534 1.00 85.25 226 LEU A CA 1
ATOM 1823 C C . LEU A 1 226 ? 13.765 -8.852 -12.980 1.00 85.25 226 LEU A C 1
ATOM 1825 O O . LEU A 1 226 ? 14.035 -9.909 -13.555 1.00 85.25 226 LEU A O 1
ATOM 1829 N N . SER A 1 227 ? 13.086 -7.881 -13.584 1.00 71.31 227 SER A N 1
ATOM 1830 C CA . SER A 1 227 ? 12.740 -7.937 -14.997 1.00 71.31 227 SER A CA 1
ATOM 1831 C C . SER A 1 227 ? 14.005 -7.686 -15.818 1.00 71.31 227 SER A C 1
ATOM 1833 O O . SER A 1 227 ? 14.714 -6.695 -15.627 1.00 71.31 227 SER A O 1
ATOM 1835 N N . LYS A 1 228 ? 14.320 -8.602 -16.736 1.00 59.91 228 LYS A N 1
ATOM 1836 C CA . LYS A 1 228 ? 15.406 -8.391 -17.697 1.00 59.91 228 LYS A CA 1
ATOM 1837 C C . LYS A 1 228 ? 15.036 -7.182 -18.560 1.00 59.91 228 LYS A C 1
ATOM 1839 O O . LYS A 1 228 ? 13.928 -7.152 -19.098 1.00 59.91 228 LYS A O 1
ATOM 1844 N N . LYS A 1 229 ? 15.948 -6.210 -18.726 1.00 46.25 229 LYS A N 1
ATOM 1845 C CA . LYS A 1 229 ? 15.776 -5.149 -19.735 1.00 46.25 229 LYS A CA 1
ATOM 1846 C C . LYS A 1 229 ? 15.425 -5.826 -21.070 1.00 46.25 229 LYS A C 1
ATOM 1848 O O . LYS A 1 229 ? 16.139 -6.758 -21.452 1.00 46.25 229 LYS A O 1
ATOM 1853 N N . PRO A 1 230 ? 14.363 -5.408 -21.782 1.00 43.31 230 PRO A N 1
ATOM 1854 C CA . PRO A 1 230 ? 14.149 -5.890 -23.134 1.00 43.31 230 PRO A CA 1
ATOM 1855 C C . PRO A 1 230 ? 15.379 -5.500 -23.953 1.00 43.31 230 PRO A C 1
ATOM 1857 O O . PRO A 1 230 ? 15.658 -4.313 -24.125 1.00 43.31 230 PRO A O 1
ATOM 1860 N N . SER A 1 231 ? 16.151 -6.485 -24.418 1.00 37.19 231 SER A N 1
ATOM 1861 C CA . SER A 1 231 ? 17.217 -6.215 -25.374 1.00 37.19 231 SER A CA 1
ATOM 1862 C C . SER A 1 231 ? 16.538 -5.818 -26.680 1.00 37.19 231 SER A C 1
ATOM 1864 O O . SER A 1 231 ? 16.068 -6.681 -27.427 1.00 37.19 231 SER A O 1
ATOM 1866 N N . TYR A 1 232 ? 16.444 -4.523 -26.958 1.00 37.62 232 TYR A N 1
ATOM 1867 C CA . TYR A 1 232 ? 16.141 -4.082 -28.310 1.00 37.62 232 TYR A CA 1
ATOM 1868 C C . TYR A 1 232 ? 17.332 -4.478 -29.182 1.00 37.62 232 TYR A C 1
ATOM 1870 O O . TYR A 1 232 ? 18.377 -3.832 -29.165 1.00 37.62 232 TYR A O 1
ATOM 1878 N N . LYS A 1 233 ? 17.196 -5.584 -29.923 1.00 34.00 233 LYS A N 1
ATOM 1879 C CA . LYS A 1 233 ? 18.032 -5.809 -31.098 1.00 34.00 233 LYS A CA 1
ATOM 1880 C C . LYS A 1 233 ? 17.588 -4.771 -32.121 1.00 34.00 233 LYS A C 1
ATOM 1882 O O . LYS A 1 233 ? 16.528 -4.938 -32.720 1.00 34.00 233 LYS A O 1
ATOM 1887 N N . MET A 1 234 ? 18.355 -3.694 -32.273 1.00 34.22 234 MET A N 1
ATOM 1888 C CA . MET A 1 234 ? 18.228 -2.870 -33.471 1.00 34.22 234 MET A CA 1
ATOM 1889 C C . MET A 1 234 ? 18.585 -3.770 -34.658 1.00 34.22 234 MET A C 1
ATOM 1891 O O . MET A 1 234 ? 19.658 -4.378 -34.667 1.00 34.22 234 MET A O 1
ATOM 1895 N N . LYS A 1 235 ? 17.619 -3.960 -35.557 1.00 41.81 235 LYS A N 1
ATOM 1896 C CA . LYS A 1 235 ? 17.848 -4.537 -36.881 1.00 41.81 235 LYS A CA 1
ATOM 1897 C C . LYS A 1 235 ? 18.306 -3.436 -37.818 1.00 41.81 235 LYS A C 1
ATOM 1899 O O . LYS A 1 235 ? 17.787 -2.311 -37.653 1.00 41.81 235 LYS A O 1
#

Foldseek 3Di:
DDPVVVVVVVVVVVVVVVLVVVVVVCVVCVPVCVPDDNVNVVPPCPPDVVVVVVVVVVVVVVVVVVVVVPPDPPPDPDQAAQDDPDLDDFPDKDKFKAAEADDDFADDLLFPPLLFDKTFHPQLNVVHHDWMKIWIFGWDAEDEFEPQPVSDLLSLVVRCVVVVLDDPVLSVVLVPDPDNSVSSLSSLVSCNRSPTQKYWYQDCPSDGRTIMITGNDRSGTPGIDTDDDPPPPDD

pLDDT: mean 70.87, std 22.65, range [31.09, 95.81]

Sequence (235 aa):
MNFEDHLRKEIDEYKESLVQETSSLIMANPNRHPHLTHESVSSTLTSMELDELEETHKEYSEKLKNLSTIKAEPPTQSQPKPLKAAKRDFSNWITKFHGTDEDIATVDFSKSIHFGFHVGTLEQAKLFGNKIHRVEFGYNNLLRMDDLGTWSPASILNDLRRKQIITTETVTKVLNELDDEKKDKMIRETIVNAGFDAIVYRNEVEKKGSLSYIILSSEQIKTISLSKKPSYKMK

Secondary structure (DSSP, 8-state):
--HHHHHHHHHHHHHHHHHHHHHHHHHT-TTS-TT--HHHHHHSSSSHHHHHHHHHHHHHHHHHHHHHHS-------PPPPP--SS----SEEEEEEEEESS--S---TTS-STTSEEEB-HHHHTTS-SEEEEEEEEES-EEEE---SS--HHHHHHHHHHTTSS-HHHHHHHHT---HHHHHHHHHHHHHHTT-SEEEEEESSSSTTEEEEEE--GGGEEEEEEPPP------